Protein AF-A0A7X6SRR6-F1 (afdb_monomer_lite)

Sequence (224 aa):
YWTLTPFEFIDGEEFGLRRNNPDYSFIMLTETTFDKDKSGSVFNFINLVQGKNVKDIGKMPEICSVPLSPAGEGDLDYGYKMGAILLFMQEHAALIVAEPSKTGRRFLSFYNENIPRVIDKTILVRQEDLSPEIADPDKMRAIYPGKIEIVTEEEMVRTIEEKIPETVVLHKVGPSGDAGEGYCFKMLIGADDAVMYYYNSHRIDGQNPNGLLPADLKRLARFR

Structure (mmCIF, N/CA/C/O backbone):
data_AF-A0A7X6SRR6-F1
#
_entry.id   AF-A0A7X6SRR6-F1
#
loop_
_atom_site.group_PDB
_atom_site.id
_atom_site.type_symbol
_atom_site.label_atom_id
_atom_site.label_alt_id
_atom_site.label_comp_id
_atom_site.label_asym_id
_atom_site.label_entity_id
_atom_site.label_seq_id
_atom_site.pdbx_PDB_ins_code
_atom_site.Cartn_x
_atom_site.Cartn_y
_atom_site.Cartn_z
_atom_site.occupancy
_atom_site.B_iso_or_equiv
_atom_site.auth_seq_id
_atom_site.auth_comp_id
_atom_site.auth_asym_id
_atom_site.auth_atom_id
_atom_site.pdbx_PDB_model_num
ATOM 1 N N . TYR A 1 1 ? 15.836 -6.264 -0.021 1.00 82.06 1 TYR A N 1
ATOM 2 C CA . TYR A 1 1 ? 14.519 -6.932 0.015 1.00 82.06 1 TYR A CA 1
ATOM 3 C C . TYR A 1 1 ? 14.178 -7.654 -1.285 1.00 82.06 1 TYR A C 1
ATOM 5 O O . TYR A 1 1 ? 13.565 -8.710 -1.202 1.00 82.06 1 TYR A O 1
ATOM 13 N N . TRP A 1 2 ? 14.587 -7.152 -2.459 1.00 85.94 2 TRP A N 1
ATOM 14 C CA . TRP A 1 2 ? 14.378 -7.864 -3.725 1.00 85.94 2 TRP A CA 1
ATOM 15 C C . TRP A 1 2 ? 15.300 -9.087 -3.874 1.00 85.94 2 TRP A C 1
ATOM 17 O O . TRP A 1 2 ? 16.507 -8.983 -3.660 1.00 85.94 2 TRP A O 1
ATOM 27 N N . THR A 1 3 ? 14.722 -10.230 -4.223 1.00 88.31 3 THR A N 1
ATOM 28 C CA . THR A 1 3 ? 15.345 -11.547 -4.393 1.00 88.31 3 THR A CA 1
ATOM 29 C C . THR A 1 3 ? 14.781 -12.332 -5.586 1.00 88.31 3 THR A C 1
ATOM 31 O O . THR A 1 3 ? 15.366 -13.351 -5.942 1.00 88.31 3 THR A O 1
ATOM 34 N N . LEU A 1 4 ? 13.682 -11.886 -6.216 1.00 86.69 4 LEU A N 1
ATOM 35 C CA . LEU A 1 4 ? 13.043 -12.591 -7.340 1.00 86.69 4 LEU A CA 1
ATOM 36 C C . LEU A 1 4 ? 13.978 -12.726 -8.555 1.00 86.69 4 LEU A C 1
ATOM 38 O O . LEU A 1 4 ? 13.986 -13.752 -9.230 1.00 86.69 4 LEU A O 1
ATOM 42 N N . THR A 1 5 ? 14.781 -11.694 -8.817 1.00 91.00 5 THR A N 1
ATOM 43 C CA . THR A 1 5 ? 15.771 -11.635 -9.902 1.00 91.00 5 THR A CA 1
ATOM 44 C C . THR A 1 5 ? 17.015 -10.868 -9.445 1.00 91.00 5 THR A C 1
ATOM 46 O O . THR A 1 5 ? 16.927 -10.084 -8.493 1.00 91.00 5 THR A O 1
ATOM 49 N N . PRO A 1 6 ? 18.166 -11.014 -10.131 1.00 93.31 6 PRO A N 1
ATOM 50 C CA . PRO A 1 6 ? 19.257 -10.052 -10.007 1.00 93.31 6 PRO A CA 1
ATOM 51 C C . PRO A 1 6 ? 18.751 -8.629 -10.272 1.00 93.31 6 PRO A C 1
ATOM 53 O O . PRO A 1 6 ? 17.871 -8.430 -11.115 1.00 93.31 6 PRO A O 1
ATOM 56 N N . PHE A 1 7 ? 19.298 -7.654 -9.552 1.00 94.88 7 PHE A N 1
ATOM 57 C CA . PHE A 1 7 ? 18.957 -6.246 -9.718 1.00 94.88 7 PHE A CA 1
ATOM 58 C C . PHE A 1 7 ? 20.209 -5.376 -9.647 1.00 94.88 7 PHE A C 1
ATOM 60 O O . PHE A 1 7 ? 21.222 -5.754 -9.058 1.00 94.88 7 PHE A O 1
ATOM 67 N N . GLU A 1 8 ? 20.106 -4.191 -10.229 1.00 95.06 8 GLU A N 1
ATOM 68 C CA . GLU A 1 8 ? 21.088 -3.120 -10.142 1.00 95.06 8 GLU A CA 1
ATOM 69 C C . GLU A 1 8 ? 20.345 -1.780 -10.106 1.00 95.06 8 GLU A C 1
ATOM 71 O O . GLU A 1 8 ? 19.181 -1.695 -10.507 1.00 95.06 8 GLU A O 1
ATOM 76 N N . PHE A 1 9 ? 21.007 -0.737 -9.611 1.00 95.38 9 PHE A N 1
ATOM 77 C CA . PHE A 1 9 ? 20.490 0.624 -9.699 1.00 95.38 9 PHE A CA 1
ATOM 78 C C . PHE A 1 9 ? 20.988 1.249 -10.995 1.00 95.38 9 PHE A C 1
ATOM 80 O O . PHE A 1 9 ? 22.188 1.242 -11.261 1.00 95.38 9 PHE A O 1
ATOM 87 N N . ILE A 1 10 ? 20.060 1.786 -11.780 1.00 95.19 10 ILE A N 1
ATOM 88 C CA . ILE A 1 10 ? 20.343 2.418 -13.066 1.00 95.19 10 ILE A CA 1
ATOM 89 C C . ILE A 1 10 ? 19.899 3.877 -13.044 1.00 95.19 10 ILE A C 1
ATOM 91 O O . ILE A 1 10 ? 18.989 4.243 -12.298 1.00 95.19 10 ILE A O 1
ATOM 95 N N . ASP A 1 11 ? 20.528 4.702 -13.873 1.00 95.31 11 ASP A N 1
ATOM 96 C CA . ASP A 1 11 ? 20.102 6.079 -14.097 1.00 95.31 11 ASP A CA 1
ATOM 97 C C . ASP A 1 11 ? 19.077 6.184 -15.245 1.00 95.31 11 ASP A C 1
ATOM 99 O O . ASP A 1 11 ? 18.618 5.190 -15.820 1.00 95.31 11 ASP A O 1
ATOM 103 N N . GLY A 1 12 ? 18.682 7.418 -15.567 1.00 92.25 12 GLY A N 1
ATOM 104 C CA . GLY A 1 12 ? 17.712 7.689 -16.626 1.00 92.25 12 GLY A CA 1
ATOM 105 C C . GLY A 1 12 ? 18.213 7.369 -18.040 1.00 92.25 12 GLY A C 1
ATOM 106 O O . GLY A 1 12 ? 17.394 7.043 -18.903 1.00 92.25 12 GLY A O 1
ATOM 107 N N . GLU A 1 13 ? 19.524 7.439 -18.289 1.00 94.88 13 GLU A N 1
ATOM 108 C CA . GLU A 1 13 ? 20.107 7.110 -19.594 1.00 94.88 13 GLU A CA 1
ATOM 109 C C . GLU A 1 13 ? 20.007 5.604 -19.835 1.00 94.88 13 GLU A C 1
ATOM 111 O O . GLU A 1 13 ? 19.432 5.161 -20.835 1.00 94.88 13 GLU A O 1
ATOM 116 N N . GLU A 1 14 ? 20.453 4.819 -18.858 1.00 96.31 14 GLU A N 1
ATOM 117 C CA . GLU A 1 14 ? 20.414 3.366 -18.929 1.00 96.31 14 GLU A CA 1
ATOM 118 C C . GLU A 1 14 ? 18.971 2.840 -18.959 1.00 96.31 14 GLU A C 1
ATOM 120 O O . GLU A 1 14 ? 18.645 1.922 -19.720 1.00 96.31 14 GLU A O 1
ATOM 125 N N . PHE A 1 15 ? 18.057 3.475 -18.215 1.00 95.31 15 PHE A N 1
ATOM 126 C CA . PHE A 1 15 ? 16.625 3.204 -18.340 1.00 95.31 15 PHE A CA 1
ATOM 127 C C . PHE A 1 15 ? 16.129 3.445 -19.773 1.00 95.31 15 PHE A C 1
ATOM 129 O O . PHE A 1 15 ? 15.432 2.599 -20.338 1.00 95.31 15 PHE A O 1
ATOM 136 N N . GLY A 1 16 ? 16.503 4.568 -20.394 1.00 93.19 16 GLY A N 1
ATOM 137 C CA . GLY A 1 16 ? 16.120 4.908 -21.766 1.00 93.19 16 GLY A CA 1
ATOM 138 C C . GLY A 1 16 ? 16.555 3.862 -22.797 1.00 93.19 16 GLY A C 1
ATOM 139 O O . GLY A 1 16 ? 15.796 3.565 -23.728 1.00 93.19 16 GLY A O 1
ATOM 140 N N . LEU A 1 17 ? 17.734 3.266 -22.600 1.00 94.19 17 LEU A N 1
ATOM 141 C CA . LEU A 1 17 ? 18.269 2.190 -23.436 1.00 94.19 17 LEU A CA 1
ATOM 142 C C . LEU A 1 17 ? 17.531 0.865 -23.202 1.00 94.19 17 LEU A C 1
ATOM 144 O O . LEU A 1 17 ? 17.106 0.209 -24.159 1.00 94.19 17 LEU A O 1
ATOM 148 N N . ARG A 1 18 ? 17.332 0.478 -21.936 1.00 96.19 18 ARG A N 1
ATOM 149 C CA . ARG A 1 18 ? 16.805 -0.846 -21.568 1.00 96.19 18 ARG A CA 1
ATOM 150 C C . ARG A 1 18 ? 15.288 -0.961 -21.630 1.00 96.19 18 ARG A C 1
ATOM 152 O O . ARG A 1 18 ? 14.790 -2.051 -21.904 1.00 96.19 18 ARG A O 1
ATOM 159 N N . ARG A 1 19 ? 14.532 0.126 -21.430 1.00 95.25 19 ARG A N 1
ATOM 160 C CA . ARG A 1 19 ? 13.057 0.093 -21.308 1.00 95.25 19 ARG A CA 1
ATOM 161 C C . ARG A 1 19 ? 12.327 -0.506 -22.509 1.00 95.25 19 ARG A C 1
ATOM 163 O O . ARG A 1 19 ? 11.170 -0.894 -22.388 1.00 95.25 19 ARG A O 1
ATOM 170 N N . ASN A 1 20 ? 12.975 -0.564 -23.672 1.00 95.44 20 ASN A N 1
ATOM 171 C CA . ASN A 1 20 ? 12.397 -1.127 -24.891 1.00 95.44 20 ASN A CA 1
ATOM 172 C C . ASN A 1 20 ? 12.521 -2.657 -24.971 1.00 95.44 20 ASN A C 1
ATOM 174 O O . ASN A 1 20 ? 11.855 -3.264 -25.812 1.00 95.44 20 ASN A O 1
ATOM 178 N N . ASN A 1 21 ? 13.349 -3.273 -24.122 1.00 95.81 21 ASN A N 1
ATOM 179 C CA . ASN A 1 21 ? 13.577 -4.712 -24.101 1.00 95.81 21 ASN A CA 1
ATOM 180 C C . ASN A 1 21 ? 12.664 -5.389 -23.052 1.00 95.81 21 ASN A C 1
ATOM 182 O O . ASN A 1 21 ? 12.794 -5.091 -21.863 1.00 95.81 21 ASN A O 1
ATOM 186 N N . PRO A 1 22 ? 11.759 -6.301 -23.464 1.00 94.62 22 PRO A N 1
ATOM 187 C CA . PRO A 1 22 ? 10.862 -7.013 -22.558 1.00 94.62 22 PRO A CA 1
ATOM 188 C C . PRO A 1 22 ? 11.550 -8.017 -21.630 1.00 94.62 22 PRO A C 1
ATOM 190 O O . PRO A 1 22 ? 10.866 -8.551 -20.769 1.00 94.62 22 PRO A O 1
ATOM 193 N N . ASP A 1 23 ? 12.857 -8.251 -21.742 1.00 94.25 23 ASP A N 1
ATOM 194 C CA . ASP A 1 23 ? 13.608 -9.086 -20.795 1.00 94.25 23 ASP A CA 1
ATOM 195 C C . ASP A 1 23 ? 13.925 -8.356 -19.477 1.00 94.25 23 ASP A C 1
ATOM 197 O O . ASP A 1 23 ? 14.281 -8.992 -18.486 1.00 94.25 23 ASP A O 1
ATOM 201 N N . TYR A 1 24 ? 13.779 -7.025 -19.437 1.00 95.56 24 TYR A N 1
ATOM 202 C CA . TYR A 1 24 ? 13.983 -6.223 -18.228 1.00 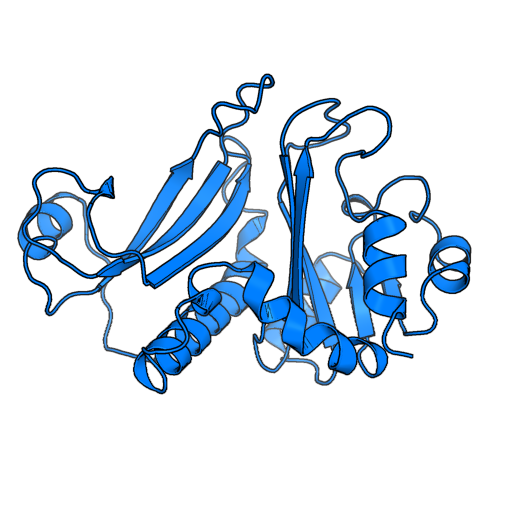95.56 24 TYR A CA 1
ATOM 203 C C . TYR A 1 24 ? 12.661 -5.784 -17.605 1.00 95.56 24 TYR A C 1
ATOM 205 O O . TYR A 1 24 ? 11.737 -5.371 -18.305 1.00 95.56 24 TYR A O 1
ATOM 213 N N . SER A 1 25 ? 12.611 -5.785 -16.276 1.00 95.12 25 SER A N 1
ATOM 214 C CA . SER A 1 25 ? 11.581 -5.118 -15.478 1.00 95.12 25 SER A CA 1
ATOM 215 C C . SER A 1 25 ? 12.199 -3.987 -14.665 1.00 95.12 25 SER A C 1
ATOM 217 O O . SER A 1 25 ? 13.366 -4.061 -14.283 1.00 95.12 25 SER A O 1
ATOM 219 N N . PHE A 1 26 ? 11.408 -2.965 -14.358 1.00 95.62 26 PHE A N 1
ATOM 220 C CA . PHE A 1 26 ? 11.868 -1.766 -13.669 1.00 95.62 26 PHE A CA 1
ATOM 221 C C . PHE A 1 26 ? 11.005 -1.512 -12.444 1.00 95.62 26 PHE A C 1
ATOM 223 O O . PHE A 1 26 ? 9.778 -1.558 -12.536 1.00 95.62 26 PHE A O 1
ATOM 230 N N . ILE A 1 27 ? 11.658 -1.230 -11.319 1.00 94.31 27 ILE A N 1
ATOM 231 C CA . ILE A 1 27 ? 11.016 -0.662 -10.137 1.00 94.31 27 ILE A CA 1
ATOM 232 C C . ILE A 1 27 ? 11.304 0.831 -10.159 1.00 94.31 27 ILE A C 1
ATOM 234 O O . ILE A 1 27 ? 12.468 1.227 -10.146 1.00 94.31 27 ILE A O 1
ATOM 238 N N . MET A 1 28 ? 10.262 1.651 -10.227 1.00 91.94 28 MET A N 1
ATOM 239 C CA . MET A 1 28 ? 10.416 3.097 -10.348 1.00 91.94 28 MET A CA 1
ATOM 240 C C . MET A 1 28 ? 9.358 3.863 -9.567 1.00 91.94 28 MET A C 1
ATOM 242 O O . MET A 1 28 ? 8.209 3.429 -9.450 1.00 91.94 28 MET A O 1
ATOM 246 N N . LEU A 1 29 ? 9.766 5.025 -9.064 1.00 89.75 29 LEU A N 1
ATOM 247 C CA . LEU A 1 29 ? 8.870 5.992 -8.455 1.00 89.75 29 LEU A CA 1
ATOM 248 C C . LEU A 1 29 ? 8.235 6.859 -9.539 1.00 89.75 29 LEU A C 1
ATOM 250 O O . LEU A 1 29 ? 8.924 7.337 -10.440 1.00 89.75 29 LEU A O 1
ATOM 254 N N . THR A 1 30 ? 6.926 7.059 -9.450 1.00 89.00 30 THR A N 1
ATOM 255 C CA . THR A 1 30 ? 6.200 7.996 -10.309 1.00 89.00 30 THR A CA 1
ATOM 256 C C . THR A 1 30 ? 5.271 8.855 -9.479 1.00 89.00 30 THR A C 1
ATOM 258 O O . THR A 1 30 ? 4.616 8.361 -8.563 1.00 89.00 30 THR A O 1
ATOM 261 N N . GLU A 1 31 ? 5.130 10.110 -9.871 1.00 90.25 31 GLU A N 1
ATOM 262 C CA . GLU A 1 31 ? 4.095 10.986 -9.345 1.00 90.25 31 GLU A CA 1
ATOM 263 C C . GLU A 1 31 ? 2.785 10.776 -10.111 1.00 90.25 31 GLU A C 1
ATOM 265 O O . GLU A 1 31 ? 2.763 10.741 -11.341 1.00 90.25 31 GLU A O 1
ATOM 270 N N . THR A 1 32 ? 1.687 10.615 -9.378 1.00 87.81 32 THR A N 1
ATOM 271 C CA . THR A 1 32 ? 0.340 10.424 -9.921 1.00 87.81 32 THR A CA 1
ATOM 272 C C . THR A 1 32 ? -0.595 11.485 -9.368 1.00 87.81 32 THR A C 1
ATOM 274 O O . THR A 1 32 ? -0.676 11.688 -8.156 1.00 87.81 32 THR A O 1
ATOM 277 N N . THR A 1 33 ? -1.343 12.123 -10.262 1.00 85.56 33 THR A N 1
ATOM 278 C CA . THR A 1 33 ? -2.505 12.951 -9.936 1.00 85.56 33 THR A CA 1
ATOM 279 C C . THR A 1 33 ? -3.772 12.232 -10.376 1.00 85.56 33 THR A C 1
ATOM 281 O O . THR A 1 33 ? -3.769 11.443 -11.322 1.00 85.56 33 THR A O 1
ATOM 284 N N . PHE A 1 34 ? -4.879 12.494 -9.690 1.00 83.00 34 PHE A N 1
ATOM 285 C CA . PHE A 1 34 ? -6.173 11.931 -10.056 1.00 83.00 34 PHE A CA 1
ATOM 286 C C . PHE A 1 34 ? -7.063 13.044 -10.600 1.00 83.00 34 PHE A C 1
ATOM 288 O O . PHE A 1 34 ? -7.361 13.984 -9.879 1.00 83.00 34 PHE A O 1
ATOM 295 N N . ASP A 1 35 ? -7.571 12.917 -11.830 1.00 77.75 35 ASP A N 1
ATOM 296 C CA . ASP A 1 35 ? -8.416 13.952 -12.468 1.00 77.75 35 ASP A CA 1
ATOM 297 C C . ASP A 1 35 ? -9.656 14.340 -11.643 1.00 77.75 35 ASP A C 1
ATOM 299 O O . ASP A 1 35 ? -10.199 15.439 -11.756 1.00 77.75 35 ASP A O 1
ATOM 303 N N . LYS A 1 36 ? -10.155 13.404 -10.826 1.00 76.31 36 LYS A N 1
ATOM 304 C CA . LYS A 1 36 ? -11.308 13.614 -9.936 1.00 76.31 36 LYS A CA 1
ATOM 305 C C . LYS A 1 36 ? -10.926 14.221 -8.587 1.00 76.31 36 LYS A C 1
ATOM 307 O O . LYS A 1 36 ? -11.824 14.492 -7.785 1.00 76.31 36 LYS A O 1
ATOM 312 N N . ASP A 1 37 ? -9.635 14.376 -8.332 1.00 77.56 37 ASP A N 1
ATOM 313 C CA . ASP A 1 37 ? -9.107 15.047 -7.163 1.00 77.56 37 ASP A CA 1
ATOM 314 C C . ASP A 1 37 ? -8.997 16.546 -7.426 1.00 77.56 37 ASP A C 1
ATOM 316 O O . ASP A 1 37 ? -8.291 16.991 -8.329 1.00 77.56 37 ASP A O 1
ATOM 320 N N . LYS A 1 38 ? -9.738 17.334 -6.651 1.00 73.38 38 LYS A N 1
ATOM 321 C CA . LYS A 1 38 ? -9.762 18.792 -6.803 1.00 73.38 38 LYS A CA 1
ATOM 322 C C . LYS A 1 38 ? -8.721 19.493 -5.941 1.00 73.38 38 LYS A C 1
ATOM 324 O O . LYS A 1 38 ? -8.471 20.668 -6.190 1.00 73.38 38 LYS A O 1
ATOM 329 N N . SER A 1 39 ? -8.098 18.775 -5.005 1.00 78.31 39 SER A N 1
ATOM 330 C CA . SER A 1 39 ? -7.043 19.323 -4.153 1.00 78.31 39 SER A CA 1
ATOM 331 C C . SER A 1 39 ? -5.749 19.598 -4.914 1.00 78.31 39 SER A C 1
ATOM 333 O O . SER A 1 39 ? -4.886 20.328 -4.433 1.00 78.31 39 SER A O 1
ATOM 335 N N . GLY A 1 40 ? -5.582 18.979 -6.090 1.00 78.19 40 GLY A N 1
ATOM 336 C CA . GLY A 1 40 ? -4.304 18.952 -6.791 1.00 78.19 40 GLY A CA 1
ATOM 337 C C . GLY A 1 40 ? -3.249 18.107 -6.073 1.00 78.19 40 GLY A C 1
ATOM 338 O O . GLY A 1 40 ? -2.064 18.275 -6.351 1.00 78.19 40 GLY A O 1
ATOM 339 N N . SER A 1 41 ? -3.655 17.218 -5.157 1.00 83.50 41 SER A N 1
ATOM 340 C CA . SER A 1 41 ? -2.735 16.312 -4.476 1.00 83.50 41 SER A CA 1
ATOM 341 C C . SER A 1 41 ? -2.008 15.435 -5.491 1.00 83.50 41 SER A C 1
ATOM 343 O O . SER A 1 41 ? -2.604 14.812 -6.374 1.00 83.50 41 SER A O 1
ATOM 345 N N . VAL A 1 42 ? -0.693 15.397 -5.333 1.00 87.75 42 VAL A N 1
ATOM 346 C CA . VAL A 1 42 ? 0.211 14.546 -6.093 1.00 87.75 42 VAL A CA 1
ATOM 347 C C . VAL A 1 42 ? 0.650 13.425 -5.161 1.00 87.75 42 VAL A C 1
ATOM 349 O O . VAL A 1 42 ? 0.906 13.666 -3.983 1.00 87.75 42 VAL A O 1
ATOM 352 N N . PHE A 1 43 ? 0.713 12.198 -5.665 1.00 89.19 43 PHE A N 1
ATOM 353 C CA . PHE A 1 43 ? 1.068 11.018 -4.883 1.00 89.19 43 PHE A CA 1
ATOM 354 C C . PHE A 1 43 ? 2.250 10.293 -5.512 1.00 89.19 43 PHE A C 1
ATOM 356 O O . PHE A 1 43 ? 2.248 10.036 -6.714 1.00 89.19 43 PHE A O 1
ATOM 363 N N . ASN A 1 44 ? 3.216 9.896 -4.693 1.00 90.44 44 ASN A N 1
ATOM 364 C CA . ASN A 1 44 ? 4.271 8.980 -5.090 1.00 90.44 44 ASN A CA 1
ATOM 365 C C . ASN A 1 44 ? 3.728 7.553 -5.122 1.00 90.44 44 ASN A C 1
ATOM 367 O O . ASN A 1 44 ? 3.169 7.057 -4.141 1.00 90.44 44 ASN A O 1
ATOM 371 N N . PHE A 1 45 ? 3.937 6.879 -6.244 1.00 92.00 45 PHE A N 1
ATOM 372 C CA . PHE A 1 45 ? 3.681 5.458 -6.427 1.00 92.00 45 PHE A CA 1
ATOM 373 C C . PHE A 1 45 ? 4.993 4.739 -6.700 1.00 92.00 45 PHE A C 1
ATOM 375 O O . PHE A 1 45 ? 5.832 5.247 -7.444 1.00 92.00 45 PHE A O 1
ATOM 382 N N . ILE A 1 46 ? 5.151 3.544 -6.134 1.00 92.69 46 ILE A N 1
ATOM 383 C CA . ILE A 1 46 ? 6.175 2.596 -6.571 1.00 92.69 46 ILE A CA 1
ATOM 384 C C . ILE A 1 46 ? 5.554 1.627 -7.561 1.00 92.69 46 ILE A C 1
ATOM 386 O O . ILE A 1 46 ? 4.527 1.004 -7.291 1.00 92.69 46 ILE A O 1
ATOM 390 N N . ASN A 1 47 ? 6.185 1.515 -8.721 1.00 92.56 47 ASN A N 1
ATOM 391 C CA . ASN A 1 47 ? 5.665 0.742 -9.833 1.00 92.56 47 ASN A CA 1
ATOM 392 C C . ASN A 1 47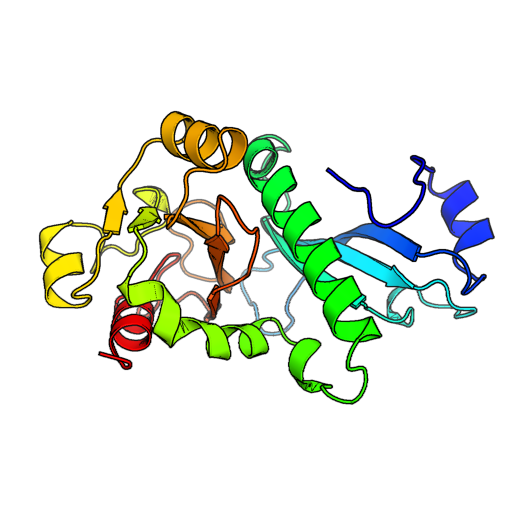 ? 6.678 -0.314 -10.226 1.00 92.56 47 ASN A C 1
ATOM 394 O O . ASN A 1 47 ? 7.853 -0.003 -10.401 1.00 92.56 47 ASN A O 1
ATOM 398 N N . LEU A 1 48 ? 6.202 -1.539 -10.410 1.00 94.06 48 LEU A N 1
ATOM 399 C CA . LEU A 1 48 ? 6.906 -2.592 -11.120 1.00 94.06 48 LEU A CA 1
ATOM 400 C C . LEU A 1 48 ? 6.326 -2.669 -12.528 1.00 94.06 48 LEU A C 1
ATOM 402 O O . LEU A 1 48 ? 5.157 -3.018 -12.702 1.00 94.06 48 LEU A O 1
ATOM 406 N N . VAL A 1 49 ? 7.141 -2.355 -13.527 1.00 93.88 49 VAL A N 1
ATOM 407 C CA . VAL A 1 49 ? 6.738 -2.340 -14.937 1.00 93.88 49 VAL A CA 1
ATOM 408 C C . VAL A 1 49 ? 7.645 -3.233 -15.773 1.00 93.88 49 VAL A C 1
ATOM 410 O O . VAL A 1 49 ? 8.848 -3.322 -15.529 1.00 93.88 49 VAL A O 1
ATOM 413 N N . GLN A 1 50 ? 7.080 -3.884 -16.786 1.00 94.56 50 GLN A N 1
ATOM 414 C CA . GLN A 1 50 ? 7.850 -4.643 -17.768 1.00 94.56 50 GLN A CA 1
ATOM 415 C C . GLN A 1 50 ? 8.359 -3.719 -18.878 1.00 94.56 50 GLN A C 1
ATOM 417 O O . GLN A 1 50 ? 7.636 -2.844 -19.361 1.00 94.56 50 GLN A O 1
ATOM 422 N N . GLY A 1 51 ? 9.577 -3.966 -19.350 1.00 95.19 51 GLY A N 1
ATOM 423 C CA . GLY A 1 51 ? 10.093 -3.402 -20.587 1.00 95.19 51 GLY A CA 1
ATOM 424 C C . GLY A 1 51 ? 9.157 -3.649 -21.771 1.00 95.19 51 GLY A C 1
ATOM 425 O O . GLY A 1 51 ? 8.577 -4.725 -21.934 1.00 95.19 51 GLY A O 1
ATOM 426 N N . LYS A 1 52 ? 8.984 -2.637 -22.619 1.00 95.56 52 LYS A N 1
ATOM 427 C CA . LYS A 1 52 ? 8.230 -2.747 -23.866 1.00 95.56 52 LYS A CA 1
ATOM 428 C C . LYS A 1 52 ? 8.658 -1.659 -24.834 1.00 95.56 52 LYS A C 1
ATOM 430 O O . LYS A 1 52 ? 8.786 -0.496 -24.462 1.00 95.56 52 LYS A O 1
ATOM 435 N N . ASN A 1 53 ? 8.792 -2.024 -26.105 1.00 95.12 53 ASN A N 1
ATOM 436 C CA . ASN A 1 53 ? 9.058 -1.077 -27.181 1.00 95.12 53 ASN A CA 1
ATOM 437 C C . ASN A 1 53 ? 7.820 -0.205 -27.471 1.00 95.12 53 ASN A C 1
ATOM 439 O O . ASN A 1 53 ? 7.026 -0.474 -28.375 1.00 95.12 53 ASN A O 1
ATOM 443 N N . VAL A 1 54 ? 7.624 0.820 -26.646 1.00 93.06 54 VAL A N 1
ATOM 444 C CA . VAL A 1 54 ? 6.571 1.832 -26.762 1.00 93.06 54 VAL A CA 1
ATOM 445 C C . VAL A 1 54 ? 7.176 3.224 -26.622 1.00 93.06 54 VAL A C 1
ATOM 447 O O . VAL A 1 54 ? 8.159 3.432 -25.916 1.00 93.06 54 VAL A O 1
ATOM 450 N N . LYS A 1 55 ? 6.577 4.210 -27.295 1.00 88.88 55 LYS A N 1
ATOM 451 C CA . LYS A 1 55 ? 7.038 5.607 -27.212 1.00 88.88 55 LYS A CA 1
ATOM 452 C C . LYS A 1 55 ? 6.811 6.227 -25.834 1.00 88.88 55 LYS A C 1
ATOM 454 O O . LYS A 1 55 ? 7.605 7.051 -25.408 1.00 88.88 55 LYS A O 1
ATOM 459 N N . ASP A 1 56 ? 5.728 5.827 -25.185 1.00 88.31 56 ASP A N 1
ATOM 460 C CA . ASP A 1 56 ? 5.227 6.397 -23.942 1.00 88.31 56 ASP A CA 1
ATOM 461 C C . ASP A 1 56 ? 5.433 5.395 -22.801 1.00 88.31 56 ASP A C 1
ATOM 463 O O . ASP A 1 56 ? 5.029 4.235 -22.929 1.00 88.31 56 ASP A O 1
ATOM 467 N N . ILE A 1 57 ? 6.063 5.842 -21.711 1.00 86.12 57 ILE A N 1
ATOM 468 C CA . ILE A 1 57 ? 6.329 5.029 -20.515 1.00 86.12 57 ILE A CA 1
ATOM 469 C C . ILE A 1 57 ? 5.011 4.552 -19.900 1.00 86.12 57 ILE A C 1
ATOM 471 O O . ILE A 1 57 ? 4.918 3.395 -19.501 1.00 86.12 57 ILE A O 1
ATOM 475 N N . GLY A 1 58 ? 3.949 5.366 -19.951 1.00 85.94 58 GLY A N 1
ATOM 476 C CA . GLY A 1 58 ? 2.618 4.983 -19.468 1.00 85.94 58 GLY A CA 1
ATOM 477 C C . GLY A 1 58 ? 1.968 3.834 -20.254 1.00 85.94 58 GLY A C 1
ATOM 478 O O . GLY A 1 58 ? 0.913 3.336 -19.875 1.00 85.94 58 GLY A O 1
ATOM 479 N N . LYS A 1 59 ? 2.580 3.389 -21.362 1.00 89.25 59 LYS A N 1
ATOM 480 C CA . LYS A 1 59 ? 2.142 2.220 -22.148 1.00 89.25 59 LYS A CA 1
ATOM 481 C C . LYS A 1 59 ? 2.969 0.962 -21.881 1.00 89.25 59 LYS A C 1
ATOM 483 O O . LYS A 1 59 ? 2.731 -0.065 -22.536 1.00 89.25 59 LYS A O 1
ATOM 488 N N . MET A 1 60 ? 3.952 1.035 -20.985 1.00 92.81 60 MET A N 1
ATOM 489 C CA . MET A 1 60 ? 4.664 -0.140 -20.493 1.00 92.81 60 MET A CA 1
ATOM 490 C C . MET A 1 60 ? 3.693 -1.016 -19.684 1.00 92.81 60 MET A C 1
ATOM 492 O O . MET A 1 60 ? 2.824 -0.480 -18.999 1.00 92.81 60 MET A O 1
ATOM 496 N N . PRO A 1 61 ? 3.756 -2.356 -19.794 1.00 91.06 61 PRO A N 1
ATOM 497 C CA . PRO A 1 61 ? 2.897 -3.229 -19.009 1.00 91.06 61 PRO A CA 1
ATOM 498 C C . PRO A 1 61 ? 3.180 -3.054 -17.517 1.00 91.06 61 PRO A C 1
ATOM 500 O O . PRO A 1 61 ? 4.274 -3.364 -17.051 1.00 91.06 61 PRO A O 1
ATOM 503 N N . GLU A 1 62 ? 2.186 -2.572 -16.781 1.00 89.88 62 GLU A N 1
ATOM 504 C CA . GLU A 1 62 ? 2.231 -2.521 -15.326 1.00 89.88 62 GLU A CA 1
ATOM 505 C C . GLU A 1 62 ? 2.033 -3.926 -14.755 1.00 89.88 62 GLU A C 1
ATOM 507 O O . GLU A 1 62 ? 1.080 -4.629 -15.108 1.00 89.88 62 GLU A O 1
ATOM 512 N N . ILE A 1 63 ? 2.967 -4.336 -13.899 1.00 90.44 63 ILE A N 1
ATOM 513 C CA . ILE A 1 63 ? 2.884 -5.573 -13.126 1.00 90.44 63 ILE A CA 1
ATOM 514 C C . ILE A 1 63 ? 2.269 -5.257 -11.770 1.00 90.44 63 ILE A C 1
ATOM 516 O O . ILE A 1 63 ? 1.352 -5.954 -11.371 1.00 90.44 63 ILE A O 1
ATOM 520 N N . CYS A 1 64 ? 2.747 -4.218 -11.080 1.00 91.75 64 CYS A N 1
ATOM 521 C CA . CYS A 1 64 ? 2.236 -3.800 -9.777 1.00 91.75 64 CYS A CA 1
ATOM 522 C C . CYS A 1 64 ? 2.405 -2.288 -9.604 1.00 91.75 64 CYS A C 1
ATOM 524 O O . CYS A 1 64 ? 3.439 -1.752 -9.997 1.00 91.75 64 CYS A O 1
ATOM 526 N N . SER A 1 65 ? 1.441 -1.623 -8.972 1.00 92.31 65 SER A N 1
ATOM 527 C CA . SER A 1 65 ? 1.534 -0.212 -8.593 1.00 92.31 65 SER A CA 1
ATOM 528 C C . SER A 1 65 ? 0.969 -0.020 -7.189 1.00 92.31 65 SER A C 1
ATOM 530 O O . SER A 1 65 ? -0.153 -0.448 -6.901 1.00 92.31 65 SER A O 1
ATOM 532 N N . VAL A 1 66 ? 1.765 0.567 -6.292 1.00 93.25 66 VAL A N 1
ATOM 533 C CA . VAL A 1 66 ? 1.420 0.733 -4.872 1.00 93.25 66 VAL A CA 1
ATOM 534 C C . VAL A 1 66 ? 1.596 2.199 -4.460 1.00 93.25 66 VAL A C 1
ATOM 536 O O . VAL A 1 66 ? 2.686 2.744 -4.654 1.00 93.25 66 VAL A O 1
ATOM 539 N N . PRO A 1 67 ? 0.569 2.845 -3.868 1.00 92.38 67 PRO A N 1
ATOM 540 C CA . PRO A 1 67 ? 0.717 4.179 -3.293 1.00 92.38 67 PRO A CA 1
ATOM 541 C C . PRO A 1 67 ? 1.751 4.162 -2.161 1.00 92.38 67 PRO A C 1
ATOM 543 O O . PRO A 1 67 ? 1.674 3.321 -1.262 1.00 92.38 67 PRO A O 1
ATOM 546 N N . LEU A 1 68 ? 2.690 5.105 -2.172 1.00 89.62 68 LEU A N 1
ATOM 547 C CA . LEU A 1 68 ? 3.726 5.228 -1.145 1.00 89.62 68 LEU A CA 1
ATOM 548 C C . LEU A 1 68 ? 3.497 6.401 -0.204 1.00 89.62 68 LEU A C 1
ATOM 550 O O . LEU A 1 68 ? 3.514 6.213 1.008 1.00 89.62 68 LEU A O 1
ATOM 554 N N . SER A 1 69 ? 3.312 7.596 -0.759 1.00 87.31 69 SER A N 1
ATOM 555 C CA . SER A 1 69 ? 3.253 8.837 0.012 1.00 87.31 69 SER A CA 1
ATOM 556 C C . SER A 1 69 ? 2.587 9.960 -0.787 1.00 87.31 69 SER A C 1
ATOM 558 O O . SER A 1 69 ? 2.506 9.877 -2.015 1.00 87.31 69 SER A O 1
ATOM 560 N N . PRO A 1 70 ? 2.087 11.017 -0.132 1.00 84.94 70 PRO A N 1
ATOM 561 C CA . PRO A 1 70 ? 1.882 12.301 -0.798 1.00 84.94 70 PRO A CA 1
ATOM 562 C C . PRO A 1 70 ? 3.226 12.859 -1.304 1.00 84.94 70 PRO A C 1
ATOM 564 O O . PRO A 1 70 ? 4.264 12.705 -0.659 1.00 84.94 70 PRO A O 1
ATOM 567 N N . ALA A 1 71 ? 3.227 13.495 -2.473 1.00 78.38 71 ALA A N 1
ATOM 568 C CA . ALA A 1 71 ? 4.421 14.129 -3.017 1.00 78.38 71 ALA A CA 1
ATOM 569 C C . ALA A 1 71 ? 4.708 15.460 -2.306 1.00 78.38 71 ALA A C 1
ATOM 571 O O . ALA A 1 71 ? 3.793 16.175 -1.898 1.00 78.38 71 ALA A O 1
ATOM 572 N N . GLY A 1 72 ? 5.992 15.798 -2.171 1.00 69.31 72 GLY A N 1
ATOM 573 C CA . GLY A 1 72 ? 6.451 17.000 -1.467 1.00 69.31 72 GLY A CA 1
ATOM 574 C C . GLY A 1 72 ? 6.639 16.832 0.045 1.00 69.31 72 GLY A C 1
ATOM 575 O O . GLY A 1 72 ? 7.223 17.711 0.676 1.00 69.31 72 GLY A O 1
ATOM 576 N N . GLU A 1 73 ? 6.219 15.705 0.624 1.00 64.12 73 GLU A N 1
ATOM 577 C CA . GLU A 1 73 ? 6.590 15.310 1.985 1.00 64.12 73 GLU A CA 1
ATOM 578 C C . GLU A 1 73 ? 7.912 14.528 1.942 1.00 64.12 73 GLU A C 1
ATOM 580 O O . GLU A 1 73 ? 8.108 13.655 1.092 1.00 64.12 73 GLU A O 1
ATOM 585 N N . GLY A 1 74 ? 8.859 14.916 2.804 1.00 54.84 74 GLY A N 1
ATOM 586 C CA . GLY A 1 74 ? 10.254 14.474 2.737 1.00 54.84 74 GLY A CA 1
ATOM 587 C C . GLY A 1 74 ? 10.426 12.951 2.764 1.00 54.84 74 GLY A C 1
ATOM 588 O O . GLY A 1 74 ? 9.652 12.245 3.404 1.00 54.84 74 GLY A O 1
ATOM 589 N N . ASP A 1 75 ? 11.491 12.474 2.109 1.00 51.28 75 ASP A N 1
ATOM 590 C CA . ASP A 1 75 ? 11.856 11.065 1.835 1.00 51.28 75 ASP A CA 1
ATOM 591 C C . ASP A 1 75 ? 11.843 10.077 3.024 1.00 51.28 75 ASP A C 1
ATOM 593 O O . ASP A 1 75 ? 12.030 8.874 2.839 1.00 51.28 75 ASP A O 1
ATOM 597 N N . LEU A 1 76 ? 11.650 10.553 4.255 1.00 49.50 76 LEU A N 1
ATOM 598 C CA . LEU A 1 76 ? 11.894 9.792 5.478 1.00 49.50 76 LEU A CA 1
ATOM 599 C C . LEU A 1 76 ? 10.675 9.016 6.005 1.00 49.50 76 LEU A C 1
ATOM 601 O O . LEU A 1 76 ? 10.876 7.992 6.652 1.00 49.50 76 LEU A O 1
ATOM 605 N N . ASP A 1 77 ? 9.436 9.416 5.700 1.00 57.41 77 ASP A N 1
ATOM 606 C CA . ASP A 1 77 ? 8.246 8.853 6.380 1.00 57.41 77 ASP A CA 1
ATOM 607 C C . ASP A 1 77 ? 7.808 7.460 5.858 1.00 57.41 77 ASP A C 1
ATOM 609 O O . ASP A 1 77 ? 6.979 6.764 6.441 1.00 57.41 77 ASP A O 1
ATOM 613 N N . TYR A 1 78 ? 8.400 6.992 4.753 1.00 61.47 78 TYR A N 1
ATOM 614 C CA . TYR A 1 78 ? 8.067 5.711 4.102 1.00 61.47 78 TYR A CA 1
ATOM 615 C C . TYR A 1 78 ? 9.183 4.663 4.172 1.00 61.47 78 TYR A C 1
ATOM 617 O O . TYR A 1 78 ? 8.962 3.502 3.807 1.00 61.47 78 TYR A O 1
ATOM 625 N N . GLY A 1 79 ? 10.375 5.036 4.651 1.00 68.62 79 GLY A N 1
ATOM 626 C CA . GLY A 1 79 ? 11.564 4.180 4.603 1.00 68.62 79 GLY A CA 1
ATOM 627 C C . GLY A 1 79 ? 11.362 2.818 5.273 1.00 68.62 79 GLY A C 1
ATOM 628 O O . GLY A 1 79 ? 11.731 1.788 4.706 1.00 68.62 79 GLY A O 1
ATOM 629 N N . TYR A 1 80 ? 10.700 2.789 6.432 1.00 74.69 80 TYR A N 1
ATOM 630 C CA . TYR A 1 80 ? 1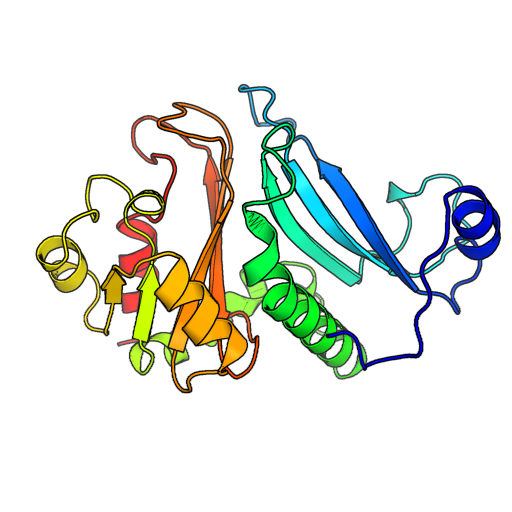0.525 1.560 7.211 1.00 74.69 80 TYR A CA 1
ATOM 631 C C . TYR A 1 80 ? 9.480 0.594 6.627 1.00 74.69 80 TYR A C 1
ATOM 633 O O . TYR A 1 80 ? 9.618 -0.621 6.762 1.00 74.69 80 TYR A O 1
ATOM 641 N N . LYS A 1 81 ? 8.466 1.096 5.906 1.00 79.56 81 LYS A N 1
ATOM 642 C CA . LYS A 1 81 ? 7.455 0.257 5.226 1.00 79.56 81 LYS A CA 1
ATOM 643 C C . LYS A 1 81 ? 7.927 -0.246 3.858 1.00 79.56 81 LYS A C 1
ATOM 645 O O . LYS A 1 81 ? 7.371 -1.215 3.339 1.00 79.56 81 LYS A O 1
ATOM 650 N N . MET A 1 82 ? 8.974 0.357 3.286 1.00 82.88 82 MET A N 1
ATOM 651 C CA . MET A 1 82 ? 9.487 0.023 1.951 1.00 82.88 82 MET A CA 1
ATOM 652 C C . MET A 1 82 ? 9.851 -1.460 1.807 1.00 82.88 82 MET A C 1
ATOM 654 O O . MET A 1 82 ? 9.572 -2.072 0.778 1.00 82.88 82 MET A O 1
ATOM 658 N N . GLY A 1 83 ? 10.438 -2.063 2.846 1.00 81.75 83 GLY A N 1
ATOM 659 C CA . GLY A 1 83 ? 10.776 -3.486 2.840 1.00 81.75 83 GLY A CA 1
ATOM 660 C C . GLY A 1 83 ? 9.550 -4.377 2.627 1.00 81.75 83 GLY A C 1
ATOM 661 O O . GLY A 1 83 ? 9.561 -5.225 1.735 1.00 81.75 83 GLY A O 1
ATOM 662 N N . ALA A 1 84 ? 8.476 -4.133 3.382 1.00 84.56 84 ALA A N 1
ATOM 663 C CA . ALA A 1 84 ? 7.218 -4.869 3.263 1.00 84.56 84 ALA A CA 1
ATOM 664 C C . ALA A 1 84 ? 6.551 -4.653 1.895 1.00 84.56 84 ALA A C 1
ATOM 666 O O . ALA A 1 84 ? 6.080 -5.609 1.284 1.00 84.56 84 ALA A O 1
ATOM 667 N N . ILE A 1 85 ? 6.571 -3.424 1.370 1.00 90.00 85 ILE A N 1
ATOM 668 C CA . ILE A 1 85 ? 5.994 -3.104 0.055 1.00 90.00 85 ILE A CA 1
ATOM 669 C C . ILE A 1 85 ? 6.757 -3.811 -1.071 1.00 90.00 85 ILE A C 1
ATOM 671 O O . ILE A 1 85 ? 6.141 -4.410 -1.949 1.00 90.00 85 ILE A O 1
ATOM 675 N N . LEU A 1 86 ? 8.092 -3.818 -1.031 1.00 89.94 86 LEU A N 1
ATOM 676 C CA . LEU A 1 86 ? 8.900 -4.539 -2.018 1.00 89.94 86 LEU A CA 1
ATOM 677 C C . LEU A 1 86 ? 8.677 -6.054 -1.947 1.00 89.94 86 LEU A C 1
ATOM 679 O O . LEU A 1 86 ? 8.617 -6.710 -2.985 1.00 89.94 86 LEU A O 1
ATOM 683 N N . LEU A 1 87 ? 8.537 -6.622 -0.746 1.00 89.31 87 LEU A N 1
ATOM 684 C CA . LEU A 1 87 ? 8.186 -8.035 -0.579 1.00 89.31 87 LEU A CA 1
ATOM 685 C C . LEU A 1 87 ? 6.790 -8.335 -1.150 1.00 89.31 87 LEU A C 1
ATOM 687 O O . LEU A 1 87 ? 6.655 -9.285 -1.919 1.00 89.31 87 LEU A O 1
ATOM 691 N N . PHE A 1 88 ? 5.798 -7.482 -0.880 1.00 92.31 88 PHE A N 1
ATOM 692 C CA . PHE A 1 88 ? 4.466 -7.582 -1.481 1.00 92.31 88 PHE A CA 1
ATOM 693 C C . PHE A 1 88 ? 4.529 -7.554 -3.014 1.00 92.31 88 PHE A C 1
ATOM 695 O O . PHE A 1 88 ? 3.914 -8.390 -3.671 1.00 92.31 88 PHE A O 1
ATOM 702 N N . MET A 1 89 ? 5.289 -6.625 -3.604 1.00 93.00 89 MET A N 1
ATOM 703 C CA . MET A 1 89 ? 5.423 -6.512 -5.062 1.00 93.00 89 MET A CA 1
ATOM 704 C C . MET A 1 89 ? 6.033 -7.774 -5.688 1.00 93.00 89 MET A C 1
ATOM 706 O O . MET A 1 89 ? 5.642 -8.163 -6.789 1.00 93.00 89 MET A O 1
ATOM 710 N N . GLN A 1 90 ? 6.960 -8.438 -4.991 1.00 91.56 90 GLN A N 1
ATOM 711 C CA . GLN A 1 90 ? 7.515 -9.719 -5.436 1.00 91.56 90 GLN A CA 1
ATOM 712 C C . GLN A 1 90 ? 6.488 -10.842 -5.384 1.00 91.56 90 GLN A C 1
ATOM 714 O O . GLN A 1 90 ? 6.340 -11.570 -6.364 1.00 91.56 90 GLN A O 1
ATOM 719 N N . GLU A 1 91 ? 5.763 -10.959 -4.272 1.00 89.06 91 GLU A N 1
ATOM 720 C CA . GLU A 1 91 ? 4.706 -11.959 -4.116 1.00 89.06 91 GLU A CA 1
ATOM 721 C C . GLU A 1 91 ? 3.611 -11.753 -5.172 1.00 89.06 91 GLU A C 1
ATOM 723 O O . GLU A 1 91 ? 3.172 -12.685 -5.845 1.00 89.06 91 GLU A O 1
ATOM 728 N N . HIS A 1 92 ? 3.235 -10.498 -5.412 1.00 90.44 92 HIS A N 1
ATOM 729 C CA . HIS A 1 92 ? 2.314 -10.104 -6.467 1.00 90.44 92 HIS A CA 1
ATOM 730 C C . HIS A 1 92 ? 2.787 -10.544 -7.858 1.00 90.44 92 HIS A C 1
ATOM 732 O O . HIS A 1 92 ? 2.021 -11.151 -8.612 1.00 90.44 92 HIS A O 1
ATOM 738 N N . ALA A 1 93 ? 4.051 -10.275 -8.195 1.00 90.06 93 ALA A N 1
ATOM 739 C CA . ALA A 1 93 ? 4.634 -10.683 -9.468 1.00 90.06 93 ALA A CA 1
ATOM 740 C C . ALA A 1 93 ? 4.641 -12.215 -9.621 1.00 90.06 93 ALA A C 1
ATOM 742 O O . ALA A 1 93 ? 4.232 -12.728 -10.665 1.00 90.06 93 ALA A O 1
ATOM 743 N N . ALA A 1 94 ? 5.020 -12.952 -8.571 1.00 88.50 94 ALA A N 1
ATOM 744 C CA . ALA A 1 94 ? 5.000 -14.414 -8.561 1.00 88.50 94 ALA A CA 1
ATOM 745 C C . ALA A 1 94 ? 3.583 -14.970 -8.786 1.00 88.50 94 ALA A C 1
ATOM 747 O O . ALA A 1 94 ? 3.388 -15.878 -9.598 1.00 88.50 94 ALA A O 1
ATOM 748 N N . LEU A 1 95 ? 2.573 -14.376 -8.144 1.00 86.81 95 LEU A N 1
ATOM 749 C CA . LEU A 1 95 ? 1.171 -14.749 -8.324 1.00 86.81 95 LEU A CA 1
ATOM 750 C C . LEU A 1 95 ? 0.675 -14.481 -9.752 1.00 86.81 95 LEU A C 1
ATOM 752 O O . LEU A 1 95 ? -0.048 -15.308 -10.312 1.00 86.81 95 LEU A O 1
ATOM 756 N N . ILE A 1 96 ? 1.039 -13.353 -10.367 1.00 86.06 96 ILE A N 1
ATOM 757 C CA . ILE A 1 96 ? 0.677 -13.072 -11.767 1.00 86.06 96 ILE A CA 1
ATOM 758 C C . ILE A 1 96 ? 1.273 -14.127 -12.704 1.00 86.06 96 ILE A C 1
ATOM 760 O O . ILE A 1 96 ? 0.575 -14.605 -13.597 1.00 86.06 96 ILE A O 1
ATOM 764 N N . VAL A 1 97 ? 2.534 -14.513 -12.492 1.00 84.69 97 VAL A N 1
ATOM 765 C CA . VAL A 1 97 ? 3.206 -15.541 -13.301 1.00 84.69 97 VAL A CA 1
ATOM 766 C C . VAL A 1 97 ? 2.563 -16.915 -13.107 1.00 84.69 97 VAL A C 1
ATOM 768 O O . VAL A 1 97 ? 2.373 -17.641 -14.081 1.00 84.69 97 VAL A O 1
ATOM 771 N N . ALA A 1 98 ? 2.194 -17.265 -11.873 1.00 86.62 98 ALA A N 1
ATOM 772 C CA . ALA A 1 98 ? 1.590 -18.556 -11.554 1.00 86.62 98 ALA A CA 1
ATOM 773 C C . ALA A 1 98 ? 0.177 -18.722 -12.144 1.00 86.62 98 ALA A C 1
ATOM 775 O O . ALA A 1 98 ? -0.181 -19.814 -12.583 1.00 86.62 98 ALA A O 1
ATOM 776 N N . GLU A 1 99 ? -0.635 -17.657 -12.172 1.00 85.12 99 GLU A N 1
ATOM 777 C CA . GLU A 1 99 ? -2.002 -17.707 -12.715 1.00 85.12 99 GLU A CA 1
ATOM 778 C C . GLU A 1 99 ? -2.357 -16.443 -13.525 1.00 85.12 99 GLU A C 1
ATOM 780 O O . GLU A 1 99 ? -3.161 -15.610 -13.086 1.00 85.12 99 GLU A O 1
ATOM 785 N N . PRO A 1 100 ? -1.826 -16.300 -14.750 1.00 80.12 100 PRO A N 1
ATOM 786 C CA . PRO A 1 100 ? -1.999 -15.094 -15.563 1.00 80.12 100 PRO A CA 1
ATOM 787 C C . PRO A 1 100 ? -3.450 -14.850 -16.015 1.00 80.12 100 PRO A C 1
ATOM 789 O O . PRO A 1 100 ? -3.796 -13.743 -16.431 1.00 80.12 100 PRO A O 1
ATOM 792 N N . SER A 1 101 ? -4.327 -15.856 -15.918 1.00 81.88 101 SER A N 1
ATOM 793 C CA . SER A 1 101 ? -5.760 -15.734 -16.215 1.00 81.88 101 SER A CA 1
ATOM 794 C C . SER A 1 101 ? -6.544 -14.958 -15.148 1.00 81.88 101 SER A C 1
ATOM 796 O O . SER A 1 101 ? -7.634 -14.462 -15.439 1.00 81.88 101 SER A O 1
ATOM 798 N N . LYS A 1 102 ? -6.001 -14.791 -13.931 1.00 79.38 102 LYS A N 1
ATOM 799 C CA . LYS A 1 102 ? -6.617 -14.004 -12.850 1.00 79.38 102 LYS A CA 1
ATOM 800 C C . LYS A 1 102 ? -6.377 -12.506 -13.049 1.00 79.38 102 LYS A C 1
ATOM 802 O O . LYS A 1 102 ? -5.685 -11.855 -12.270 1.00 79.38 102 LYS A O 1
ATOM 807 N N . THR A 1 103 ? -7.001 -11.935 -14.078 1.00 73.50 103 THR A N 1
ATOM 808 C CA . THR A 1 103 ? -6.851 -10.514 -14.449 1.00 73.50 103 THR A CA 1
ATOM 809 C C . THR A 1 103 ? -7.235 -9.537 -13.337 1.00 73.50 103 THR A C 1
ATOM 811 O O . THR A 1 103 ? -6.714 -8.424 -13.311 1.00 73.50 103 THR A O 1
ATOM 814 N N . GLY A 1 104 ? -8.094 -9.955 -12.398 1.00 71.56 104 GLY A N 1
ATOM 815 C CA . GLY A 1 104 ? -8.463 -9.171 -11.220 1.00 71.56 104 GLY A CA 1
ATOM 816 C C . GLY A 1 104 ? -7.263 -8.737 -10.377 1.00 71.56 104 GLY A C 1
ATOM 817 O O . GLY A 1 104 ? -7.303 -7.638 -9.834 1.00 71.56 104 GLY A O 1
ATOM 818 N N . ARG A 1 105 ? -6.174 -9.528 -10.351 1.00 79.38 105 ARG A N 1
ATOM 819 C CA . ARG A 1 105 ? -4.936 -9.221 -9.610 1.00 79.38 105 ARG A CA 1
ATOM 820 C C . ARG A 1 105 ? -4.318 -7.883 -9.998 1.00 79.38 105 ARG A C 1
ATOM 822 O O . ARG A 1 105 ? -3.669 -7.286 -9.161 1.00 79.38 105 ARG A O 1
ATOM 829 N N . ARG A 1 106 ? -4.592 -7.359 -11.197 1.00 73.75 106 ARG A N 1
ATOM 830 C CA . ARG A 1 106 ? -4.150 -6.013 -11.609 1.00 73.75 106 ARG A CA 1
ATOM 831 C C . ARG A 1 106 ? -4.657 -4.894 -10.696 1.00 73.75 106 ARG A C 1
ATOM 833 O O . ARG A 1 106 ? -4.089 -3.814 -10.694 1.00 73.75 106 ARG A O 1
ATOM 840 N N . PHE A 1 107 ? -5.730 -5.127 -9.942 1.00 84.31 107 PHE A N 1
ATOM 841 C CA . PHE A 1 107 ? -6.265 -4.163 -8.990 1.00 84.31 107 PHE A CA 1
ATOM 842 C C . PHE A 1 107 ? -5.934 -4.600 -7.567 1.00 84.31 107 PHE A C 1
ATOM 844 O O . PHE A 1 107 ? -6.286 -5.709 -7.168 1.00 84.31 107 PHE A O 1
ATOM 851 N N . LEU A 1 108 ? -5.375 -3.701 -6.752 1.00 90.25 108 LEU A N 1
ATOM 852 C CA . LEU A 1 108 ? -5.106 -3.976 -5.333 1.00 90.25 108 LEU A CA 1
ATOM 853 C C . LEU A 1 108 ? -6.363 -4.429 -4.568 1.00 90.25 108 LEU A C 1
ATOM 855 O O . LEU A 1 108 ? -6.283 -5.236 -3.647 1.00 90.25 108 LEU A O 1
ATOM 859 N N . SER A 1 109 ? -7.555 -4.007 -5.004 1.00 91.19 109 SER A N 1
ATOM 860 C CA . SER A 1 109 ? -8.827 -4.454 -4.428 1.00 91.19 109 SER A CA 1
ATOM 861 C C . SER A 1 109 ? -9.085 -5.961 -4.537 1.00 91.19 109 SER A C 1
ATOM 863 O O . SER A 1 109 ? -9.936 -6.451 -3.797 1.00 91.19 109 SER A O 1
ATOM 865 N N . PHE A 1 110 ? -8.397 -6.683 -5.432 1.00 91.25 110 PHE A N 1
ATOM 866 C CA . PHE A 1 110 ? -8.446 -8.148 -5.531 1.00 91.25 110 PHE A CA 1
ATOM 867 C C . PHE A 1 110 ? -8.068 -8.814 -4.208 1.00 91.25 110 PHE A C 1
ATOM 869 O O . PHE A 1 110 ? -8.754 -9.726 -3.758 1.00 91.25 110 PHE A O 1
ATOM 876 N N . TYR A 1 111 ? -7.051 -8.278 -3.532 1.00 93.25 111 TYR A N 1
ATOM 877 C CA . TYR A 1 111 ? -6.538 -8.802 -2.268 1.00 93.25 111 TYR A CA 1
ATOM 878 C C . TYR A 1 111 ? -7.529 -8.723 -1.109 1.00 93.25 111 TYR A C 1
ATOM 880 O O . TYR A 1 111 ? -7.314 -9.346 -0.075 1.00 93.25 111 TYR A O 1
ATOM 888 N N . ASN A 1 112 ? -8.665 -8.045 -1.288 1.00 95.44 112 ASN A N 1
ATOM 889 C CA . ASN A 1 112 ? -9.764 -8.117 -0.334 1.00 95.44 112 ASN A CA 1
ATOM 890 C C . ASN A 1 112 ? -10.367 -9.533 -0.210 1.00 95.44 112 ASN A C 1
ATOM 892 O O . ASN A 1 112 ? -11.144 -9.768 0.714 1.00 95.44 112 ASN A O 1
ATOM 896 N N . GLU A 1 113 ? -10.012 -10.482 -1.087 1.00 94.25 113 GLU A N 1
ATOM 897 C CA . GLU A 1 113 ? -10.290 -11.912 -0.878 1.00 94.25 113 GLU A CA 1
ATOM 898 C C . GLU A 1 113 ? -9.649 -12.465 0.407 1.00 94.25 113 GLU A C 1
ATOM 900 O O . GLU A 1 113 ? -10.164 -13.418 0.986 1.00 94.25 113 GLU A O 1
ATOM 905 N N . ASN A 1 114 ? -8.576 -11.829 0.894 1.00 95.69 114 ASN A N 1
ATOM 906 C CA . ASN A 1 114 ? -7.876 -12.207 2.119 1.00 95.69 114 ASN A CA 1
ATOM 907 C C . ASN A 1 114 ? -8.510 -11.635 3.399 1.00 95.69 114 ASN A C 1
ATOM 909 O O . ASN A 1 114 ? -8.088 -12.029 4.485 1.00 95.69 114 ASN A O 1
ATOM 913 N N . ILE A 1 115 ? -9.525 -10.759 3.317 1.00 97.12 115 ILE A N 1
ATOM 914 C CA . ILE A 1 115 ? -10.168 -10.154 4.502 1.00 97.12 115 ILE A CA 1
ATOM 915 C C . ILE A 1 115 ? -10.603 -11.190 5.556 1.00 97.12 115 ILE A C 1
ATOM 917 O O . ILE A 1 115 ? -10.368 -10.927 6.735 1.00 97.12 115 ILE A O 1
ATOM 921 N N . PRO A 1 116 ? -11.187 -12.359 5.208 1.00 96.38 116 PRO A N 1
ATOM 922 C CA . PRO A 1 116 ? -11.584 -13.349 6.212 1.00 96.38 116 PRO A CA 1
ATOM 923 C C . PRO A 1 116 ? -10.443 -13.797 7.134 1.00 96.38 116 PRO A C 1
ATOM 925 O O . PRO A 1 116 ? -10.697 -14.177 8.266 1.00 96.38 116 PRO A O 1
ATOM 928 N N . ARG A 1 117 ? -9.187 -13.717 6.675 1.00 96.12 117 ARG A N 1
ATOM 929 C CA . ARG A 1 117 ? -7.991 -14.108 7.439 1.00 96.12 117 ARG A CA 1
ATOM 930 C C . ARG A 1 117 ? -7.505 -13.021 8.402 1.00 96.12 117 ARG A C 1
ATOM 932 O O . ARG A 1 117 ? -6.593 -13.268 9.179 1.00 96.12 117 ARG A O 1
ATOM 939 N N . VAL A 1 118 ? -8.056 -11.808 8.328 1.00 96.88 118 VAL A N 1
ATOM 940 C CA . VAL A 1 118 ? -7.625 -10.669 9.158 1.00 96.88 118 VAL A CA 1
ATOM 941 C C . VAL A 1 118 ? -8.143 -10.790 10.589 1.00 96.88 118 VAL A C 1
ATOM 943 O O . VAL A 1 118 ? -7.519 -10.257 11.501 1.00 96.88 118 VAL A O 1
ATOM 946 N N . ILE A 1 119 ? -9.254 -11.503 10.803 1.00 95.19 119 ILE A N 1
ATOM 947 C CA . ILE A 1 119 ? -9.882 -11.613 12.126 1.00 95.19 119 ILE A CA 1
ATOM 948 C C . ILE A 1 119 ? -8.975 -12.277 13.167 1.00 95.19 119 ILE A C 1
ATOM 950 O O . ILE A 1 119 ? -8.993 -11.880 14.331 1.00 95.19 119 ILE A O 1
ATOM 954 N N . ASP A 1 120 ? -8.142 -13.216 12.721 1.00 95.19 120 ASP A N 1
ATOM 955 C CA . ASP A 1 120 ? -7.201 -13.963 13.556 1.00 95.19 120 ASP A CA 1
ATOM 956 C C . ASP A 1 120 ? -5.863 -13.227 13.756 1.00 95.19 120 ASP A C 1
ATOM 958 O O . ASP A 1 120 ? -4.981 -13.721 14.457 1.00 95.19 120 ASP A O 1
ATOM 962 N N . LYS A 1 121 ? -5.703 -12.038 13.157 1.00 97.81 121 LYS A N 1
ATOM 963 C CA . LYS A 1 121 ? -4.471 -11.242 13.196 1.00 97.81 121 LYS A CA 1
ATOM 964 C C . LYS A 1 121 ? -4.605 -10.011 14.087 1.00 97.81 121 LYS A C 1
ATOM 966 O O . LYS A 1 121 ? -5.693 -9.473 14.300 1.00 97.81 121 LYS A O 1
ATOM 971 N N . THR A 1 122 ? -3.463 -9.525 14.567 1.00 98.31 122 THR A N 1
ATOM 972 C CA . THR A 1 122 ? -3.356 -8.215 15.221 1.00 98.31 122 THR A CA 1
ATOM 973 C C . THR A 1 122 ? -3.163 -7.135 14.161 1.00 98.31 122 THR A C 1
ATOM 975 O O . THR A 1 122 ? -2.188 -7.173 13.415 1.00 98.31 122 THR A O 1
ATOM 978 N N . ILE A 1 123 ? -4.075 -6.166 14.087 1.00 98.12 123 ILE A N 1
ATOM 979 C CA . ILE A 1 123 ? -3.923 -4.988 13.227 1.00 98.12 123 ILE A CA 1
ATOM 980 C C . ILE A 1 123 ? -3.183 -3.903 14.011 1.00 98.12 123 ILE A C 1
ATOM 982 O O . ILE A 1 123 ? -3.691 -3.423 15.024 1.00 98.12 123 ILE A O 1
ATOM 986 N N . LEU A 1 124 ? -2.019 -3.485 13.522 1.00 97.50 124 LEU A N 1
ATOM 987 C CA . LEU A 1 124 ? -1.274 -2.353 14.065 1.00 97.50 124 LEU A CA 1
ATOM 988 C C . LEU A 1 124 ? -1.573 -1.085 13.274 1.00 97.50 124 LEU A C 1
ATOM 990 O O . LEU A 1 124 ? -1.477 -1.062 12.042 1.00 97.50 124 LEU A O 1
ATOM 994 N N . VAL A 1 125 ? -1.904 -0.020 13.995 1.00 96.81 125 VAL A N 1
ATOM 995 C CA . VAL A 1 125 ? -2.222 1.299 13.439 1.00 96.81 125 VAL A CA 1
ATOM 996 C C . VAL A 1 125 ? -1.448 2.384 14.182 1.00 96.81 125 VAL A C 1
ATOM 998 O O . VAL A 1 125 ? -1.115 2.218 15.354 1.00 96.81 125 VAL A O 1
ATOM 1001 N N . ARG A 1 126 ? -1.195 3.513 13.518 1.00 94.06 126 ARG A N 1
ATOM 1002 C CA . ARG A 1 126 ? -0.753 4.743 14.185 1.00 94.06 126 ARG A CA 1
ATOM 1003 C C . ARG A 1 126 ? -1.957 5.624 14.499 1.00 94.06 126 ARG A C 1
ATOM 1005 O O . ARG A 1 126 ? -2.970 5.559 13.803 1.00 94.06 126 ARG A O 1
ATOM 1012 N N . GLN A 1 127 ? -1.858 6.445 15.539 1.00 94.81 127 GLN A N 1
ATOM 1013 C CA . GLN A 1 127 ? -2.962 7.293 15.999 1.00 94.81 127 GLN A CA 1
ATOM 1014 C C . GLN A 1 127 ? -3.417 8.290 14.918 1.00 94.81 127 GLN A C 1
ATOM 1016 O O . GLN A 1 127 ? -4.611 8.523 14.748 1.00 94.81 127 GLN A O 1
ATOM 1021 N N . GLU A 1 128 ? -2.461 8.845 14.183 1.00 92.06 128 GLU A N 1
ATOM 1022 C CA . GLU A 1 128 ? -2.607 9.801 13.084 1.00 92.06 128 GLU A CA 1
ATOM 1023 C C . GLU A 1 128 ? -3.184 9.189 11.797 1.00 92.06 128 GLU A C 1
ATOM 1025 O O . GLU A 1 128 ? -3.668 9.916 10.931 1.00 92.06 128 GLU A O 1
ATOM 1030 N N . ASP A 1 129 ? -3.190 7.858 11.680 1.00 93.44 129 ASP A N 1
ATOM 1031 C CA . ASP A 1 129 ? -3.768 7.152 10.533 1.00 93.44 129 ASP A CA 1
ATOM 1032 C C . ASP A 1 129 ? -5.269 6.861 10.718 1.00 93.44 129 ASP A C 1
ATOM 1034 O O . ASP A 1 129 ? -5.918 6.318 9.817 1.00 93.44 129 ASP A O 1
ATOM 1038 N N . LEU A 1 130 ? -5.844 7.199 11.878 1.00 95.81 130 LEU A N 1
ATOM 1039 C CA . LEU A 1 130 ? -7.234 6.919 12.242 1.00 95.81 130 LEU A CA 1
ATOM 1040 C C . LEU A 1 130 ? -8.138 8.136 12.043 1.00 95.81 130 LEU A C 1
ATOM 1042 O O . LEU A 1 130 ? -7.796 9.262 12.389 1.00 95.81 130 LEU A O 1
ATOM 1046 N N . SER A 1 131 ? -9.362 7.899 11.569 1.00 95.25 131 SER A N 1
ATOM 1047 C CA . SER A 1 131 ? -10.394 8.940 11.605 1.00 95.25 131 SER A CA 1
ATOM 1048 C C . SER A 1 131 ? -10.888 9.214 13.036 1.00 95.25 131 SER A C 1
ATOM 1050 O O . SER A 1 131 ? -10.927 8.292 13.857 1.00 95.25 131 SER A O 1
ATOM 1052 N N . PRO A 1 132 ? -11.377 10.435 13.343 1.00 93.25 132 PRO A N 1
ATOM 1053 C CA . PRO A 1 132 ? -11.841 10.802 14.691 1.00 93.25 132 PRO A CA 1
ATOM 1054 C C . PRO A 1 132 ? -12.932 9.890 15.283 1.00 93.25 132 PRO A C 1
ATOM 1056 O O . PRO A 1 132 ? -13.055 9.752 16.505 1.00 93.25 132 PRO A O 1
ATOM 1059 N N . GLU A 1 133 ? -13.743 9.253 14.432 1.00 95.19 133 GLU A N 1
ATOM 1060 C CA . GLU A 1 133 ? -14.809 8.342 14.864 1.00 95.19 133 GLU A CA 1
ATOM 1061 C C . GLU A 1 133 ? -14.265 7.015 15.415 1.00 95.19 133 GLU A C 1
ATOM 1063 O O . GLU A 1 133 ? -14.927 6.395 16.240 1.00 95.19 133 GLU A O 1
ATOM 1068 N N . ILE A 1 134 ? -13.053 6.604 15.028 1.00 96.06 134 ILE A N 1
ATOM 1069 C CA . ILE A 1 134 ? -12.412 5.368 15.507 1.00 96.06 134 ILE A CA 1
ATOM 1070 C C . ILE A 1 134 ? -11.040 5.605 16.148 1.00 96.06 134 ILE A C 1
ATOM 1072 O O . ILE A 1 134 ? -10.326 4.654 16.429 1.00 96.06 134 ILE A O 1
ATOM 1076 N N . ALA A 1 135 ? -10.680 6.858 16.425 1.00 92.69 135 ALA A N 1
ATOM 1077 C CA . ALA A 1 135 ? -9.417 7.246 17.056 1.00 92.69 135 ALA A CA 1
ATOM 1078 C C . ALA A 1 135 ? -9.296 6.835 18.542 1.00 92.69 135 ALA A C 1
ATOM 1080 O O . ALA A 1 135 ? -8.374 7.270 19.222 1.00 92.69 135 ALA A O 1
ATOM 1081 N N . ASP A 1 136 ? -10.230 6.027 19.048 1.00 93.94 136 ASP A N 1
ATOM 1082 C CA . ASP A 1 136 ? -10.292 5.543 20.424 1.00 93.94 136 ASP A CA 1
ATOM 1083 C C . ASP A 1 136 ? -10.433 4.003 20.433 1.00 93.94 136 ASP A C 1
ATOM 1085 O O . ASP A 1 136 ? -11.259 3.466 19.680 1.00 93.94 136 ASP A O 1
ATOM 1089 N N . PRO A 1 137 ? -9.662 3.275 21.268 1.00 94.19 137 PRO A N 1
ATOM 1090 C CA . PRO A 1 137 ? -9.711 1.815 21.321 1.00 94.19 137 PRO A CA 1
ATOM 1091 C C . PRO A 1 137 ? -11.099 1.225 21.592 1.00 94.19 137 PRO A C 1
ATOM 1093 O O . PRO A 1 137 ? -11.446 0.202 20.999 1.00 94.19 137 PRO A O 1
ATOM 1096 N N . ASP A 1 138 ? -11.915 1.848 22.443 1.00 95.19 138 ASP A N 1
ATOM 1097 C CA . ASP A 1 138 ? -13.247 1.330 22.760 1.00 95.19 138 ASP A CA 1
ATOM 1098 C C . ASP A 1 138 ? -14.212 1.533 21.588 1.00 95.19 138 ASP A C 1
ATOM 1100 O O . ASP A 1 138 ? -14.995 0.633 21.265 1.00 95.19 138 ASP A O 1
ATOM 1104 N N . LYS A 1 139 ? -14.091 2.654 20.863 1.00 96.12 139 LYS A N 1
ATOM 1105 C CA . LYS A 1 139 ? -14.829 2.865 19.606 1.00 96.12 139 LYS A CA 1
ATOM 1106 C C . LYS A 1 139 ? -14.450 1.847 18.531 1.00 96.12 139 LYS A C 1
ATOM 1108 O O . LYS A 1 139 ? -15.333 1.361 17.825 1.00 96.12 139 LYS A O 1
ATOM 1113 N N . MET A 1 140 ? -13.169 1.488 18.412 1.00 96.56 140 MET A N 1
ATOM 1114 C CA . MET A 1 140 ? -12.733 0.447 17.472 1.00 96.56 140 MET A CA 1
ATOM 1115 C C . MET A 1 140 ? -13.331 -0.916 17.821 1.00 96.56 140 MET A C 1
ATOM 1117 O O . MET A 1 140 ? -13.931 -1.557 16.956 1.00 96.56 140 MET A O 1
ATOM 1121 N N . ARG A 1 141 ? -13.236 -1.330 19.093 1.00 95.56 141 ARG A N 1
ATOM 1122 C CA . ARG A 1 141 ? -13.775 -2.612 19.586 1.00 95.56 141 ARG A CA 1
ATOM 1123 C C . ARG A 1 141 ? -15.287 -2.727 19.416 1.00 95.56 141 ARG A C 1
ATOM 1125 O O . ARG A 1 141 ? -15.800 -3.821 19.199 1.00 95.56 141 ARG A O 1
ATOM 1132 N N . ALA A 1 142 ? -16.008 -1.608 19.482 1.00 96.56 142 ALA A N 1
ATOM 1133 C CA . ALA A 1 142 ? -17.447 -1.586 19.235 1.00 96.56 142 ALA A CA 1
ATOM 1134 C C . ALA A 1 142 ? -17.820 -1.957 17.784 1.00 96.56 142 ALA A C 1
ATOM 1136 O O . ALA A 1 142 ? -18.961 -2.342 17.523 1.00 96.56 142 ALA A O 1
ATOM 1137 N N . ILE A 1 143 ? -16.882 -1.840 16.837 1.00 97.38 143 ILE A N 1
ATOM 1138 C CA . ILE A 1 143 ? -17.114 -2.068 15.404 1.00 97.38 143 ILE A CA 1
ATOM 1139 C C . ILE A 1 143 ? -16.430 -3.345 14.913 1.00 97.38 143 ILE A C 1
ATOM 1141 O O . ILE A 1 143 ? -17.028 -4.103 14.145 1.00 97.38 143 ILE A O 1
ATOM 1145 N N . TYR A 1 144 ? -15.184 -3.572 15.326 1.00 97.12 144 TYR A N 1
ATOM 1146 C CA . TYR A 1 144 ? -14.363 -4.693 14.891 1.00 97.12 144 TYR A CA 1
ATOM 1147 C C . TYR A 1 144 ? -14.059 -5.631 16.069 1.00 97.12 144 TYR A C 1
ATOM 1149 O O . TYR A 1 144 ? -13.455 -5.189 17.044 1.00 97.12 144 TYR A O 1
ATOM 1157 N N . PRO A 1 145 ? -14.457 -6.916 15.994 1.00 94.81 145 PRO A N 1
ATOM 1158 C CA . PRO A 1 145 ? -14.276 -7.860 17.098 1.00 94.81 145 PRO A CA 1
ATOM 1159 C C . PRO A 1 145 ? -12.852 -8.425 17.215 1.00 94.81 145 PRO A C 1
ATOM 1161 O O . PRO A 1 145 ? -12.529 -9.017 18.242 1.00 94.81 145 PRO A O 1
ATOM 1164 N N . GLY A 1 146 ? -12.021 -8.280 16.178 1.00 95.50 146 GLY A N 1
ATOM 1165 C CA . GLY A 1 146 ? -10.623 -8.711 16.207 1.00 95.50 146 GLY A CA 1
ATOM 1166 C C . GLY A 1 146 ? -9.717 -7.730 16.954 1.00 95.50 146 GLY A C 1
ATOM 1167 O O . GLY A 1 146 ? -10.157 -6.711 17.492 1.00 95.50 146 GLY A O 1
ATOM 1168 N N . LYS A 1 147 ? -8.417 -8.030 16.975 1.00 97.12 147 LYS A N 1
ATOM 1169 C CA . LYS A 1 147 ? -7.440 -7.256 17.742 1.00 97.12 147 LYS A CA 1
ATOM 1170 C C . LYS A 1 147 ? -6.895 -6.082 16.923 1.00 97.12 147 LYS A C 1
ATOM 1172 O O . LYS A 1 147 ? -6.332 -6.286 15.851 1.00 97.12 147 LYS A O 1
ATOM 1177 N N . ILE A 1 148 ? -7.043 -4.864 17.444 1.00 98.00 148 ILE A N 1
ATOM 1178 C CA . ILE A 1 148 ? -6.416 -3.647 16.906 1.00 98.00 148 ILE A CA 1
ATOM 1179 C C . ILE A 1 148 ? -5.599 -2.996 18.019 1.00 98.00 148 ILE A C 1
ATOM 1181 O O . ILE A 1 148 ? -6.110 -2.811 19.127 1.00 98.00 148 ILE A O 1
ATOM 1185 N N . GLU A 1 149 ? -4.353 -2.642 17.721 1.00 97.62 149 GLU A N 1
ATOM 1186 C CA . GLU A 1 149 ? -3.443 -1.951 18.633 1.00 97.62 149 GLU A CA 1
ATOM 1187 C C . GLU A 1 149 ? -2.939 -0.656 17.9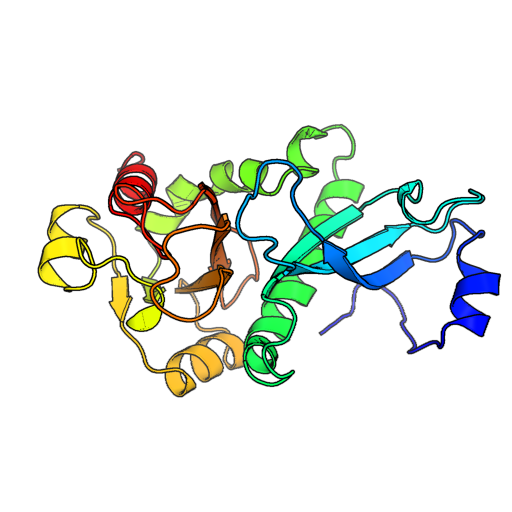95 1.00 97.62 149 GLU A C 1
ATOM 1189 O O . GLU A 1 149 ? -2.478 -0.644 16.852 1.00 97.62 149 GLU A O 1
ATOM 1194 N N . ILE A 1 150 ? -3.042 0.438 18.753 1.00 97.62 150 ILE A N 1
ATOM 1195 C CA . ILE A 1 150 ? -2.403 1.709 18.413 1.00 97.62 150 ILE A CA 1
ATOM 1196 C C . ILE A 1 150 ? -0.974 1.631 18.944 1.00 97.62 150 ILE A C 1
ATOM 1198 O O . ILE A 1 150 ? -0.790 1.430 20.145 1.00 97.62 150 ILE A O 1
ATOM 1202 N N . VAL A 1 151 ? 0.008 1.759 18.058 1.00 96.38 151 VAL A N 1
ATOM 1203 C CA . VAL A 1 151 ? 1.434 1.576 18.364 1.00 96.38 151 VAL A CA 1
ATOM 1204 C C . VAL A 1 151 ? 2.251 2.795 17.956 1.00 96.38 151 VAL A C 1
ATOM 1206 O O . VAL A 1 151 ? 1.791 3.624 17.164 1.00 96.38 151 VAL A O 1
ATOM 1209 N N . THR A 1 152 ? 3.469 2.906 18.487 1.00 94.75 152 THR A N 1
ATOM 1210 C CA . THR A 1 152 ? 4.412 3.941 18.038 1.00 94.75 152 THR A CA 1
ATOM 1211 C C . THR A 1 152 ? 5.043 3.579 16.691 1.00 94.75 152 THR A C 1
ATOM 1213 O O . THR A 1 152 ? 4.959 2.440 16.221 1.00 94.75 152 THR A O 1
ATOM 1216 N N . GLU A 1 153 ? 5.698 4.550 16.054 1.00 89.50 153 GLU A N 1
ATOM 1217 C CA . GLU A 1 153 ? 6.464 4.305 14.830 1.00 89.50 153 GLU A CA 1
ATOM 1218 C C . GLU A 1 153 ? 7.560 3.261 15.058 1.00 89.50 153 GLU A C 1
ATOM 1220 O O . GLU A 1 153 ? 7.686 2.327 14.274 1.00 89.50 153 GLU A O 1
ATOM 1225 N N . GLU A 1 154 ? 8.296 3.360 16.166 1.00 91.06 154 GLU A N 1
ATOM 1226 C CA . GLU A 1 154 ? 9.377 2.435 16.509 1.00 91.06 154 GLU A CA 1
ATOM 1227 C C . GLU A 1 154 ? 8.863 1.001 16.680 1.00 91.06 154 GLU A C 1
ATOM 1229 O O . GLU A 1 154 ? 9.507 0.045 16.248 1.00 91.06 154 GLU A O 1
ATOM 1234 N N . GLU A 1 155 ? 7.684 0.831 17.279 1.00 93.94 155 GLU A N 1
ATOM 1235 C CA . GLU A 1 155 ? 7.041 -0.477 17.401 1.00 93.94 155 GLU A CA 1
ATOM 1236 C C . GLU A 1 155 ? 6.576 -1.015 16.047 1.00 93.94 155 GLU A C 1
ATOM 1238 O O . GLU A 1 155 ? 6.712 -2.214 15.785 1.00 93.94 155 GLU A O 1
ATOM 1243 N N . MET A 1 156 ? 6.069 -0.149 15.165 1.00 91.88 156 MET A N 1
ATOM 1244 C CA . MET A 1 156 ? 5.684 -0.533 13.808 1.00 91.88 156 MET A CA 1
ATOM 1245 C C . MET A 1 156 ? 6.903 -0.956 12.979 1.00 91.88 156 MET A C 1
ATOM 1247 O O . MET A 1 156 ? 6.861 -2.004 12.333 1.00 91.88 156 MET A O 1
ATOM 1251 N N . VAL A 1 157 ? 7.996 -0.190 13.048 1.00 89.56 157 VAL A N 1
ATOM 1252 C CA . VAL A 1 157 ? 9.292 -0.507 12.427 1.00 89.56 157 VAL A CA 1
ATOM 1253 C C . VAL A 1 157 ? 9.779 -1.865 12.919 1.00 89.56 157 VAL A C 1
ATOM 1255 O O . VAL A 1 157 ? 9.988 -2.765 12.108 1.00 89.56 157 VAL A O 1
ATOM 1258 N N . ARG A 1 158 ? 9.863 -2.054 14.243 1.00 92.12 158 ARG A N 1
ATOM 1259 C CA . ARG A 1 158 ? 10.292 -3.320 14.850 1.00 92.12 158 ARG A CA 1
ATOM 1260 C C . ARG A 1 158 ? 9.437 -4.489 14.373 1.00 92.12 158 ARG A C 1
ATOM 1262 O O . ARG A 1 158 ? 9.972 -5.531 14.021 1.00 92.12 158 ARG A O 1
ATOM 1269 N N . THR A 1 159 ? 8.116 -4.317 14.327 1.00 93.00 159 THR A N 1
ATOM 1270 C CA . THR A 1 159 ? 7.190 -5.375 13.897 1.00 93.00 159 THR A CA 1
ATOM 1271 C C . THR A 1 159 ? 7.490 -5.841 12.471 1.00 93.00 159 THR A C 1
ATOM 1273 O O . THR A 1 159 ? 7.500 -7.044 12.204 1.00 93.00 159 THR A O 1
ATOM 1276 N N . ILE A 1 160 ? 7.756 -4.894 11.568 1.00 89.62 160 ILE A N 1
ATOM 1277 C CA . ILE A 1 160 ? 8.085 -5.168 10.165 1.00 89.62 160 ILE A CA 1
ATOM 1278 C C . ILE A 1 160 ? 9.474 -5.811 10.044 1.00 89.62 160 ILE A C 1
ATOM 1280 O O . ILE A 1 160 ? 9.631 -6.801 9.331 1.00 89.62 160 ILE A O 1
ATOM 1284 N N . GLU A 1 161 ? 10.481 -5.277 10.737 1.00 88.38 161 GLU A N 1
ATOM 1285 C CA . GLU A 1 161 ? 11.862 -5.774 10.667 1.00 88.38 161 GLU A CA 1
ATOM 1286 C C . GLU A 1 161 ? 12.012 -7.177 11.270 1.00 88.38 161 GLU A C 1
ATOM 1288 O O . GLU A 1 161 ? 12.666 -8.043 10.684 1.00 88.38 161 GLU A O 1
ATOM 1293 N N . GLU A 1 162 ? 11.369 -7.422 12.413 1.00 93.00 162 GLU A N 1
ATOM 1294 C CA . GLU A 1 162 ? 11.396 -8.705 13.123 1.00 93.00 162 GLU A CA 1
ATOM 1295 C C . GLU A 1 162 ? 10.398 -9.724 12.560 1.00 93.00 162 GLU A C 1
ATOM 1297 O O . GLU A 1 162 ? 10.392 -10.873 13.005 1.00 93.00 162 GLU A O 1
ATOM 1302 N N . LYS A 1 163 ? 9.584 -9.339 11.564 1.00 92.50 163 LYS A N 1
ATOM 1303 C CA . LYS A 1 163 ? 8.588 -10.206 10.917 1.00 92.50 163 LYS A CA 1
ATOM 1304 C C . LYS A 1 163 ? 7.655 -10.869 11.927 1.00 92.50 163 LYS A C 1
ATOM 1306 O O . LYS A 1 163 ? 7.489 -12.091 11.932 1.00 92.50 163 LYS A O 1
ATOM 1311 N N . ILE A 1 164 ? 7.082 -10.063 12.819 1.00 96.12 164 ILE A N 1
ATOM 1312 C CA . ILE A 1 164 ? 6.237 -10.579 13.898 1.00 96.12 164 ILE A CA 1
ATOM 1313 C C . ILE A 1 164 ? 5.021 -11.302 13.291 1.00 96.12 164 ILE A C 1
ATOM 1315 O O . ILE A 1 164 ? 4.282 -10.694 12.512 1.00 96.12 164 ILE A O 1
ATOM 1319 N N . PRO A 1 165 ? 4.803 -12.589 13.626 1.00 96.62 165 PRO A N 1
ATOM 1320 C CA . PRO A 1 165 ? 3.767 -13.397 12.999 1.00 96.62 165 PRO A CA 1
ATOM 1321 C C . PRO A 1 165 ? 2.364 -12.934 13.381 1.00 96.62 165 PRO A C 1
ATOM 1323 O O . PRO A 1 165 ? 2.160 -12.268 14.399 1.00 96.62 165 PRO A O 1
ATOM 1326 N N . GLU A 1 166 ? 1.383 -13.312 12.560 1.00 96.75 166 GLU A N 1
ATOM 1327 C CA . GLU A 1 166 ? -0.042 -13.016 12.791 1.00 96.75 166 GLU A CA 1
ATOM 1328 C C . GLU A 1 166 ? -0.330 -11.530 13.051 1.00 96.75 166 GLU A C 1
ATOM 1330 O O . GLU A 1 166 ? -1.249 -11.157 13.785 1.00 96.75 166 GLU A O 1
ATOM 1335 N N . THR A 1 167 ? 0.464 -10.667 12.418 1.00 97.19 167 THR A N 1
ATOM 1336 C CA . THR A 1 167 ? 0.379 -9.218 12.565 1.00 97.19 167 THR A CA 1
ATOM 1337 C C . THR A 1 167 ? 0.284 -8.565 11.197 1.00 97.19 167 THR A C 1
ATOM 1339 O O . THR A 1 167 ? 1.035 -8.899 10.282 1.00 97.19 167 THR A O 1
ATOM 1342 N N . VAL A 1 168 ? -0.648 -7.628 11.046 1.00 97.00 168 VAL A N 1
ATOM 1343 C CA . VAL A 1 168 ? -0.767 -6.784 9.853 1.00 97.00 168 VAL A CA 1
ATOM 1344 C C . VAL A 1 168 ? -0.583 -5.327 10.238 1.00 97.00 168 VAL A C 1
ATOM 1346 O O . VAL A 1 168 ? -1.099 -4.876 11.257 1.00 97.00 168 VAL A O 1
ATOM 1349 N N . VAL A 1 169 ? 0.131 -4.576 9.411 1.00 95.69 169 VAL A N 1
ATOM 1350 C CA . VAL A 1 169 ? 0.359 -3.142 9.597 1.00 95.69 169 VAL A CA 1
ATOM 1351 C C . VAL A 1 169 ? -0.519 -2.340 8.645 1.00 95.69 169 VAL A C 1
ATOM 1353 O O . VAL A 1 169 ? -0.694 -2.707 7.478 1.00 95.69 169 VAL A O 1
ATOM 1356 N N . LEU A 1 170 ? -1.066 -1.229 9.136 1.00 95.88 170 LEU A N 1
ATOM 1357 C CA . LEU A 1 170 ? -1.751 -0.252 8.302 1.00 95.88 170 LEU A CA 1
ATOM 1358 C C . LEU A 1 170 ? -0.732 0.601 7.537 1.00 95.88 170 LEU A C 1
ATOM 1360 O O . LEU A 1 170 ? 0.065 1.344 8.111 1.00 95.88 170 LEU A O 1
ATOM 1364 N N . HIS A 1 171 ? -0.805 0.530 6.213 1.00 94.56 171 HIS A N 1
ATOM 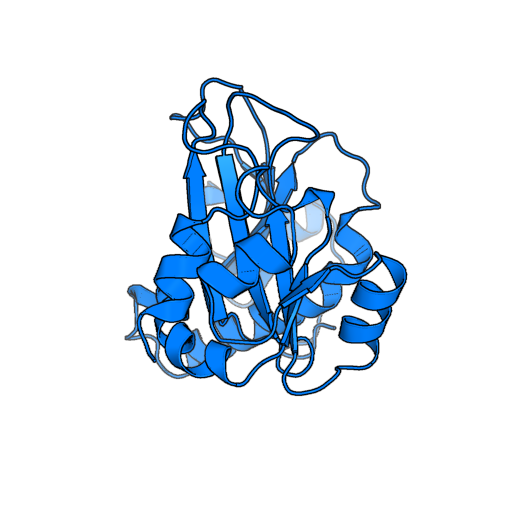1365 C CA . HIS A 1 171 ? -0.184 1.492 5.313 1.00 94.56 171 HIS A CA 1
ATOM 1366 C C . HIS A 1 171 ? -1.267 2.443 4.801 1.00 94.56 171 HIS A C 1
ATOM 1368 O O . HIS A 1 171 ? -2.050 2.098 3.910 1.00 94.56 171 HIS A O 1
ATOM 1374 N N . LYS A 1 172 ? -1.367 3.616 5.434 1.00 93.81 172 LYS A N 1
ATOM 1375 C CA . LYS A 1 172 ? -2.241 4.712 5.016 1.00 93.81 172 LYS A CA 1
ATOM 1376 C C . LYS A 1 172 ? -1.430 5.702 4.190 1.00 93.81 172 LYS A C 1
ATOM 1378 O O . LYS A 1 172 ? -0.353 6.115 4.598 1.00 93.81 172 LYS A O 1
ATOM 1383 N N . VAL A 1 173 ? -1.974 6.109 3.047 1.00 92.38 173 VAL A N 1
ATOM 1384 C CA . VAL A 1 173 ? -1.392 7.147 2.189 1.00 92.38 173 VAL A CA 1
ATOM 1385 C C . VAL A 1 173 ? -2.464 8.179 1.900 1.00 92.38 173 VAL A C 1
ATOM 1387 O O . VAL A 1 173 ? -3.518 7.856 1.367 1.00 92.38 173 VAL A O 1
ATOM 1390 N N . GLY A 1 174 ? -2.207 9.425 2.258 1.00 90.50 174 GLY A N 1
ATOM 1391 C CA . GLY A 1 174 ? -3.090 10.559 2.015 1.00 90.50 174 GLY A CA 1
ATOM 1392 C C . GLY A 1 174 ? -2.311 11.849 2.254 1.00 90.50 174 GLY A C 1
ATOM 1393 O O . GLY A 1 174 ? -1.197 11.763 2.768 1.00 90.50 174 GLY A O 1
ATOM 1394 N N . PRO A 1 175 ? -2.866 13.019 1.916 1.00 84.31 175 PRO A N 1
ATOM 1395 C CA . PRO A 1 175 ? -2.232 14.302 2.219 1.00 84.31 175 PRO A CA 1
ATOM 1396 C C . PRO A 1 175 ? -1.891 14.420 3.712 1.00 84.31 175 PRO A C 1
ATOM 1398 O O . PRO A 1 175 ? -2.613 13.852 4.535 1.00 84.31 175 PRO A O 1
ATOM 1401 N N . SER A 1 176 ? -0.843 15.156 4.084 1.00 74.50 176 SER A N 1
ATOM 1402 C CA . SER A 1 176 ? -0.575 15.450 5.495 1.00 74.50 176 SER A CA 1
ATOM 1403 C C . SER A 1 176 ? -1.711 16.205 6.186 1.00 74.50 176 SER A C 1
ATOM 1405 O O . SER A 1 176 ? -2.390 17.049 5.597 1.00 74.50 176 SER A O 1
ATOM 1407 N N . GLY A 1 177 ? -1.862 15.934 7.484 1.00 70.19 177 GLY A N 1
ATOM 1408 C CA . GLY A 1 177 ? -2.792 16.622 8.376 1.00 70.19 177 GLY A CA 1
ATOM 1409 C C . GLY A 1 177 ? -4.275 16.406 8.054 1.00 70.19 177 GLY A C 1
ATOM 1410 O O . GLY A 1 177 ? -4.674 15.458 7.368 1.00 70.19 177 GLY A O 1
ATOM 1411 N N . ASP A 1 178 ? -5.098 17.325 8.562 1.00 69.81 178 ASP A N 1
ATOM 1412 C CA . ASP A 1 178 ? -6.559 17.325 8.415 1.00 69.81 178 ASP A CA 1
ATOM 1413 C C . ASP A 1 178 ? -7.003 17.887 7.055 1.00 69.81 178 ASP A C 1
ATOM 1415 O O . ASP A 1 178 ? -7.853 18.777 6.967 1.00 69.81 178 ASP A O 1
ATOM 1419 N N . ALA A 1 179 ? -6.404 17.394 5.969 1.00 77.25 179 ALA A N 1
ATOM 1420 C CA . ALA A 1 179 ? -6.827 17.760 4.626 1.00 77.25 179 ALA A CA 1
ATOM 1421 C C . ALA A 1 179 ? -8.328 17.466 4.449 1.00 77.25 179 ALA A C 1
ATOM 1423 O O . ALA A 1 179 ? -8.804 16.386 4.793 1.00 77.25 179 ALA A O 1
ATOM 1424 N N . GLY A 1 180 ? -9.080 18.442 3.931 1.00 83.69 180 GLY A N 1
ATOM 1425 C CA . GLY A 1 180 ? -10.526 18.325 3.688 1.00 83.69 180 GLY A CA 1
ATOM 1426 C C . GLY A 1 180 ? -10.887 17.777 2.304 1.00 83.69 180 GLY A C 1
ATOM 1427 O O . GLY A 1 180 ? -12.065 17.606 1.995 1.00 83.69 180 GLY A O 1
ATOM 1428 N N . GLU A 1 181 ? -9.880 17.525 1.473 1.00 87.75 181 GLU A N 1
ATOM 1429 C CA . GLU A 1 181 ? -9.964 17.042 0.097 1.00 87.75 181 GLU A CA 1
ATOM 1430 C C . GLU A 1 181 ? -8.712 16.215 -0.236 1.00 87.75 181 GLU A C 1
ATOM 1432 O O . GLU A 1 181 ? -7.777 16.154 0.563 1.00 87.75 181 GLU A O 1
ATOM 1437 N N . GLY A 1 182 ? -8.704 15.537 -1.383 1.00 89.31 182 GLY A N 1
ATOM 1438 C CA . GLY A 1 182 ? -7.672 14.563 -1.737 1.00 89.31 182 GLY A CA 1
ATOM 1439 C C . GLY A 1 182 ? -8.197 13.131 -1.811 1.00 89.31 182 GLY A C 1
ATOM 1440 O O . GLY A 1 182 ? -9.397 12.867 -1.671 1.00 89.31 182 GLY A O 1
ATOM 1441 N N . TYR A 1 183 ? -7.279 12.183 -1.966 1.00 92.38 183 TYR A N 1
ATOM 1442 C CA . TYR A 1 183 ? -7.529 10.754 -1.774 1.00 92.38 183 TYR A CA 1
ATOM 1443 C C . TYR A 1 183 ? -6.815 10.220 -0.533 1.00 92.38 183 TYR A C 1
ATOM 1445 O O . TYR A 1 183 ? -5.708 10.636 -0.207 1.00 92.38 183 TYR A O 1
ATOM 1453 N N . CYS A 1 184 ? -7.443 9.251 0.127 1.00 93.94 184 CYS A N 1
ATOM 1454 C CA . CYS A 1 184 ? -6.840 8.460 1.190 1.00 93.94 184 CYS A CA 1
ATOM 1455 C C . CYS A 1 184 ? -6.898 6.977 0.810 1.00 93.94 184 CYS A C 1
ATOM 1457 O O . CYS A 1 184 ? -7.976 6.406 0.620 1.00 93.94 184 CYS A O 1
ATOM 1459 N N . PHE A 1 185 ? -5.728 6.363 0.679 1.00 95.38 185 PHE A N 1
ATOM 1460 C CA . PHE A 1 185 ? -5.508 4.945 0.429 1.00 95.38 185 PHE A CA 1
ATOM 1461 C C . PHE A 1 185 ? -5.199 4.237 1.740 1.00 95.38 185 PHE A C 1
ATOM 1463 O O . PHE A 1 185 ? -4.484 4.767 2.586 1.00 95.38 185 PHE A O 1
ATOM 1470 N N . LYS A 1 186 ? -5.718 3.023 1.897 1.00 96.88 186 LYS A N 1
ATOM 1471 C CA . LYS A 1 186 ? -5.540 2.196 3.090 1.00 96.88 186 LYS A CA 1
ATOM 1472 C C . LYS A 1 186 ? -5.251 0.773 2.673 1.00 96.88 186 LYS A C 1
ATOM 1474 O O . LYS A 1 186 ? -6.037 0.172 1.936 1.00 96.88 186 LYS A O 1
ATOM 1479 N N . MET A 1 187 ? -4.150 0.241 3.177 1.00 96.81 187 MET A N 1
ATOM 1480 C CA . MET A 1 187 ? -3.715 -1.128 2.943 1.00 96.81 187 MET A CA 1
ATOM 1481 C C . MET A 1 187 ? -3.399 -1.805 4.271 1.00 96.81 187 MET A C 1
ATOM 1483 O O . MET A 1 187 ? -2.793 -1.184 5.139 1.00 96.81 187 MET A O 1
ATOM 1487 N N . LEU A 1 188 ? -3.782 -3.072 4.421 1.00 96.94 188 LEU A N 1
ATOM 1488 C CA . LEU A 1 188 ? -3.263 -3.929 5.491 1.00 96.94 188 LEU A CA 1
ATOM 1489 C C . LEU A 1 188 ? -2.269 -4.907 4.878 1.00 96.94 188 LEU A C 1
ATOM 1491 O O . LEU A 1 188 ? -2.646 -5.668 3.984 1.00 96.94 188 LEU A O 1
ATOM 1495 N N . ILE A 1 189 ? -1.023 -4.868 5.343 1.00 95.12 189 ILE A N 1
ATOM 1496 C CA . ILE A 1 189 ? 0.074 -5.707 4.845 1.00 95.12 189 ILE A CA 1
ATOM 1497 C C . ILE A 1 189 ? 0.581 -6.562 6.005 1.00 95.12 189 ILE A C 1
ATOM 1499 O O . ILE A 1 189 ? 0.809 -6.032 7.091 1.00 95.12 189 ILE A O 1
ATOM 1503 N N . GLY A 1 190 ? 0.732 -7.870 5.804 1.00 95.56 190 GLY A N 1
ATOM 1504 C CA . GLY A 1 190 ? 1.315 -8.755 6.813 1.00 95.56 190 GLY A CA 1
ATOM 1505 C C . GLY A 1 190 ? 2.774 -8.408 7.092 1.00 95.56 190 GLY A C 1
ATOM 1506 O O . GLY A 1 190 ? 3.552 -8.168 6.169 1.00 95.56 190 GLY A O 1
ATOM 1507 N N . ALA A 1 191 ? 3.144 -8.352 8.369 1.00 93.19 191 ALA A N 1
ATOM 1508 C CA . ALA A 1 191 ? 4.513 -8.048 8.779 1.00 93.19 191 ALA A CA 1
ATOM 1509 C C . ALA A 1 191 ? 5.472 -9.219 8.500 1.00 93.19 191 ALA A C 1
ATOM 1511 O O . ALA A 1 191 ? 6.649 -9.012 8.215 1.00 93.19 191 ALA A O 1
ATOM 1512 N N . ASP A 1 192 ? 4.962 -10.446 8.554 1.00 92.19 192 ASP A N 1
ATOM 1513 C CA . ASP A 1 192 ? 5.707 -11.690 8.390 1.00 92.19 192 ASP A CA 1
ATOM 1514 C C . ASP A 1 192 ? 5.697 -12.225 6.954 1.00 92.19 192 ASP A C 1
ATOM 1516 O O . ASP A 1 192 ? 6.732 -12.669 6.447 1.00 92.19 192 ASP A O 1
ATOM 1520 N N . ASP A 1 193 ? 4.540 -12.163 6.296 1.00 91.75 193 ASP A N 1
ATOM 1521 C CA . ASP A 1 193 ? 4.315 -12.746 4.971 1.00 91.75 193 ASP A CA 1
ATOM 1522 C C . ASP A 1 193 ? 4.274 -11.721 3.828 1.00 91.75 193 ASP A C 1
ATOM 1524 O O . ASP A 1 193 ? 4.267 -12.111 2.661 1.00 91.75 193 ASP A O 1
ATOM 1528 N N . ALA A 1 194 ? 4.258 -10.420 4.144 1.00 88.69 194 ALA A N 1
ATOM 1529 C CA . ALA A 1 194 ? 4.096 -9.324 3.187 1.00 88.69 194 ALA A CA 1
ATOM 1530 C C . ALA A 1 194 ? 2.862 -9.455 2.268 1.00 88.69 194 ALA A C 1
ATOM 1532 O O . ALA A 1 194 ? 2.776 -8.802 1.225 1.00 88.69 194 ALA A O 1
ATOM 1533 N N . VAL A 1 195 ? 1.874 -10.270 2.646 1.00 92.56 195 VAL A N 1
ATOM 1534 C CA . VAL A 1 195 ? 0.626 -10.420 1.901 1.00 92.56 195 VAL A CA 1
ATOM 1535 C C . VAL A 1 195 ? -0.238 -9.191 2.147 1.00 92.56 195 VAL A C 1
ATOM 1537 O O . VAL A 1 195 ? -0.383 -8.719 3.274 1.00 92.56 195 VAL A O 1
ATOM 1540 N N . MET A 1 196 ? -0.862 -8.675 1.088 1.00 94.75 196 MET A N 1
ATOM 1541 C CA . MET A 1 196 ? -1.916 -7.679 1.238 1.00 94.75 196 MET A CA 1
ATOM 1542 C C . MET A 1 196 ? -3.220 -8.371 1.632 1.00 94.75 196 MET A C 1
ATOM 1544 O O . MET A 1 196 ? -3.710 -9.274 0.948 1.00 94.75 196 MET A O 1
ATOM 1548 N N . TYR A 1 197 ? -3.791 -7.916 2.738 1.00 96.44 197 TYR A N 1
ATOM 1549 C CA . TYR A 1 197 ? -5.027 -8.441 3.306 1.00 96.44 197 TYR A CA 1
ATOM 1550 C C . TYR A 1 197 ? -6.236 -7.547 3.044 1.00 96.44 197 TYR A C 1
ATOM 1552 O O . TYR A 1 197 ? -7.380 -8.002 3.051 1.00 96.44 197 TYR A O 1
ATOM 1560 N N . TYR A 1 198 ? -5.980 -6.261 2.833 1.00 97.19 198 TYR A N 1
ATOM 1561 C CA . TYR A 1 198 ? -7.010 -5.261 2.630 1.00 97.19 198 TYR A CA 1
ATOM 1562 C C . TYR A 1 198 ? -6.496 -4.157 1.723 1.00 97.19 198 TYR A C 1
ATOM 1564 O O . TYR A 1 198 ? -5.360 -3.715 1.878 1.00 97.19 198 TYR A O 1
ATOM 1572 N N . TYR A 1 199 ? -7.365 -3.680 0.837 1.00 97.06 199 TYR A N 1
ATOM 1573 C CA . TYR A 1 199 ? -7.185 -2.437 0.106 1.00 97.06 199 TYR A CA 1
ATOM 1574 C C . TYR A 1 199 ? -8.511 -1.694 -0.008 1.00 97.06 199 TYR A C 1
ATOM 1576 O O . TYR A 1 199 ? -9.522 -2.243 -0.473 1.00 97.06 199 TYR A O 1
ATOM 1584 N N . ASN A 1 200 ? -8.481 -0.412 0.338 1.00 97.12 200 ASN A N 1
ATOM 1585 C CA . ASN A 1 200 ? -9.542 0.524 0.015 1.00 97.12 200 ASN A CA 1
ATOM 1586 C C . ASN A 1 200 ? -8.980 1.926 -0.217 1.00 97.12 200 ASN A C 1
ATOM 1588 O O . ASN A 1 200 ? -7.941 2.295 0.324 1.00 97.12 200 ASN A O 1
ATOM 1592 N N . SER A 1 201 ? -9.715 2.728 -0.976 1.00 95.25 201 SER A N 1
ATOM 1593 C CA . SER A 1 201 ? -9.426 4.144 -1.168 1.00 95.25 201 SER A CA 1
ATOM 1594 C C . SER A 1 201 ? -10.717 4.942 -1.120 1.00 95.25 201 SER A C 1
ATOM 1596 O O . SER A 1 201 ? -11.741 4.480 -1.630 1.00 95.25 201 SER A O 1
ATOM 1598 N N . HIS A 1 202 ? -10.675 6.154 -0.584 1.00 95.00 202 HIS A N 1
ATOM 1599 C CA . HIS A 1 202 ? -11.796 7.087 -0.662 1.00 95.00 202 HIS A CA 1
ATOM 1600 C C . HIS A 1 202 ? -11.320 8.488 -1.012 1.00 95.00 202 HIS A C 1
ATOM 1602 O O . HIS A 1 202 ? -10.173 8.852 -0.756 1.00 95.00 202 HIS A O 1
ATOM 1608 N N . ARG A 1 203 ? -12.229 9.274 -1.592 1.00 93.38 203 ARG A N 1
ATOM 1609 C CA . ARG A 1 203 ? -12.045 10.717 -1.686 1.00 93.38 203 ARG A CA 1
ATOM 1610 C C . ARG A 1 203 ? -12.321 11.317 -0.317 1.00 93.38 203 ARG A C 1
ATOM 1612 O O . ARG A 1 203 ? -13.341 10.992 0.288 1.00 93.38 203 ARG A O 1
ATOM 1619 N N . ILE A 1 204 ? -11.429 12.183 0.129 1.00 93.19 204 ILE A N 1
ATOM 1620 C CA . ILE A 1 204 ? -11.548 12.875 1.398 1.00 93.19 204 ILE A CA 1
ATOM 1621 C C . ILE A 1 204 ? -12.659 13.923 1.288 1.00 93.19 204 ILE A C 1
ATOM 1623 O O . ILE A 1 204 ? -12.715 14.690 0.325 1.00 93.19 204 ILE A O 1
ATOM 1627 N N . ASP A 1 205 ? -13.577 13.900 2.249 1.00 92.44 205 ASP A N 1
ATOM 1628 C CA . ASP A 1 205 ? -14.627 14.900 2.428 1.00 92.44 205 ASP A CA 1
ATOM 1629 C C . ASP A 1 205 ? -15.091 14.937 3.894 1.00 92.44 205 ASP A C 1
ATOM 1631 O O . ASP A 1 205 ? -14.587 14.202 4.744 1.00 92.44 205 ASP A O 1
ATOM 1635 N N . GLY A 1 206 ? -16.069 15.791 4.211 1.00 90.50 206 GLY A N 1
ATOM 1636 C CA . GLY A 1 206 ? -16.558 15.954 5.584 1.00 90.50 206 GLY A CA 1
ATOM 1637 C C . GLY A 1 206 ? -17.188 14.699 6.207 1.00 90.50 206 GLY A C 1
ATOM 1638 O O . GLY A 1 206 ? -17.335 14.652 7.424 1.00 90.50 206 GLY A O 1
ATOM 1639 N N . GLN A 1 207 ? -17.570 13.694 5.409 1.00 91.94 207 GLN A N 1
ATOM 1640 C CA . GLN A 1 207 ? -18.076 12.408 5.909 1.00 91.94 207 GLN A CA 1
ATOM 1641 C C . GLN A 1 207 ? -16.990 11.329 5.930 1.00 91.94 207 GLN A C 1
ATOM 1643 O O . GLN A 1 207 ? -17.061 10.399 6.731 1.00 91.94 207 GLN A O 1
ATOM 1648 N N . ASN A 1 208 ? -15.996 11.444 5.052 1.00 94.94 208 ASN A N 1
ATOM 1649 C CA . ASN A 1 208 ? -14.921 10.482 4.873 1.00 94.94 208 ASN A CA 1
ATOM 1650 C C . ASN A 1 208 ? -13.575 11.193 5.080 1.00 94.94 208 ASN A C 1
ATOM 1652 O O . ASN A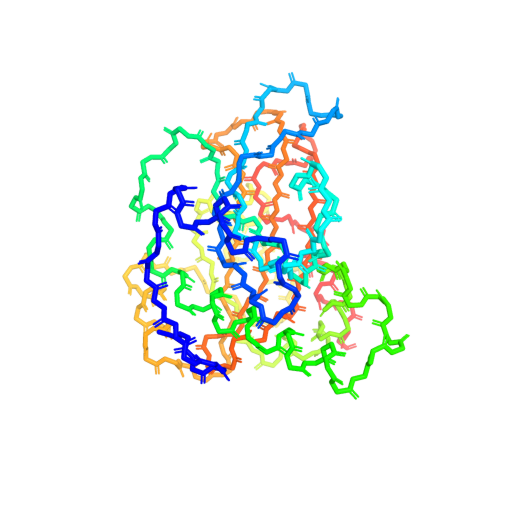 1 208 ? -12.896 11.514 4.102 1.00 94.94 208 ASN A O 1
ATOM 1656 N N . PRO A 1 209 ? -13.180 11.467 6.335 1.00 94.75 209 PRO A N 1
ATOM 1657 C CA . PRO A 1 209 ? -11.942 12.181 6.632 1.00 94.75 209 PRO A CA 1
ATOM 1658 C C . PRO A 1 209 ? -10.696 11.383 6.221 1.00 94.75 209 PRO A C 1
ATOM 1660 O O . PRO A 1 209 ? -10.755 10.197 5.884 1.00 94.75 209 PRO A O 1
ATOM 1663 N N . ASN A 1 210 ? -9.544 12.043 6.262 1.00 93.88 210 ASN A N 1
ATOM 1664 C CA . ASN A 1 210 ? -8.249 11.473 5.916 1.00 93.88 210 ASN A CA 1
ATOM 1665 C C . ASN A 1 210 ? -7.771 10.413 6.934 1.00 93.88 210 ASN A C 1
ATOM 1667 O O . ASN A 1 210 ? -7.038 10.728 7.860 1.00 93.88 210 ASN A O 1
ATOM 1671 N N . GLY A 1 211 ? -8.164 9.148 6.764 1.00 95.44 211 GLY A N 1
ATOM 1672 C CA . GLY A 1 211 ? -7.692 8.047 7.613 1.00 95.44 211 GLY A CA 1
ATOM 1673 C C . GLY A 1 211 ? -8.515 6.767 7.478 1.00 95.44 211 GLY A C 1
ATOM 1674 O O . GLY A 1 211 ? -9.434 6.683 6.656 1.00 95.44 211 GLY A O 1
ATOM 1675 N N . LEU A 1 212 ? -8.197 5.763 8.298 1.00 97.44 212 LEU A N 1
ATOM 1676 C CA . LEU A 1 212 ? -8.992 4.546 8.460 1.00 97.44 212 LEU A CA 1
ATOM 1677 C C . LEU A 1 212 ? -10.378 4.904 9.006 1.00 97.44 212 LEU A C 1
ATOM 1679 O O . LEU A 1 212 ? -10.509 5.628 9.997 1.00 97.44 212 LEU A O 1
ATOM 1683 N N . LEU A 1 213 ? -11.423 4.409 8.346 1.00 97.88 213 LEU A N 1
ATOM 1684 C CA . LEU A 1 213 ? -12.810 4.763 8.627 1.00 97.88 213 LEU A CA 1
ATOM 1685 C C . LEU A 1 213 ? -13.538 3.648 9.394 1.00 97.88 213 LEU A C 1
ATOM 1687 O O . LEU A 1 213 ? -13.243 2.463 9.208 1.00 97.88 213 LEU A O 1
ATOM 1691 N N . PRO A 1 214 ? -14.611 3.987 10.133 1.00 97.81 214 PRO A N 1
ATOM 1692 C CA . PRO A 1 214 ? -15.569 3.006 10.646 1.00 97.81 214 PRO A CA 1
ATOM 1693 C C . PRO A 1 214 ? -16.071 2.041 9.568 1.00 97.81 214 PRO A C 1
ATOM 1695 O O . PRO A 1 214 ? -16.308 0.865 9.835 1.00 97.81 214 PRO A O 1
ATOM 1698 N N . ALA A 1 215 ? -16.256 2.528 8.337 1.00 97.88 215 ALA A N 1
ATOM 1699 C CA . ALA A 1 215 ? -16.696 1.714 7.209 1.00 97.88 215 ALA A CA 1
ATOM 1700 C C . ALA A 1 215 ? -15.668 0.639 6.815 1.00 97.88 215 ALA A C 1
ATOM 1702 O O . ALA A 1 215 ? -16.069 -0.458 6.419 1.00 97.88 215 ALA A O 1
ATOM 1703 N N . ASP A 1 216 ? -14.369 0.925 6.965 1.00 98.06 216 ASP A N 1
ATOM 1704 C CA . ASP A 1 216 ? -13.304 -0.053 6.748 1.00 98.06 216 ASP A CA 1
ATOM 1705 C C . ASP A 1 216 ? -13.372 -1.143 7.827 1.00 98.06 216 ASP A C 1
ATOM 1707 O O . ASP A 1 216 ? -13.471 -2.323 7.496 1.00 98.06 216 ASP A O 1
ATOM 1711 N N . LEU A 1 217 ? -13.466 -0.762 9.107 1.00 97.75 217 LEU A N 1
ATOM 1712 C CA . LEU A 1 217 ? -13.615 -1.714 10.218 1.00 97.75 217 LEU A CA 1
ATOM 1713 C C . LEU A 1 217 ? -14.870 -2.588 10.079 1.00 97.75 217 LEU A C 1
ATOM 1715 O O . LEU A 1 217 ? -14.804 -3.807 10.237 1.00 97.75 217 LEU A O 1
ATOM 1719 N N . LYS A 1 218 ? -16.009 -1.992 9.698 1.00 97.38 218 LYS A N 1
ATOM 1720 C CA . LYS A 1 218 ? -17.248 -2.732 9.408 1.00 97.38 218 LYS A CA 1
ATOM 1721 C C . LYS A 1 218 ? -17.040 -3.748 8.296 1.00 97.38 218 LYS A C 1
ATOM 1723 O O . LYS A 1 218 ? -17.626 -4.820 8.359 1.00 97.38 218 LYS A O 1
ATOM 1728 N N . ARG A 1 219 ? -16.256 -3.417 7.264 1.00 97.00 219 ARG A N 1
ATOM 1729 C CA . ARG A 1 219 ? -15.954 -4.323 6.150 1.00 97.00 219 ARG A CA 1
ATOM 1730 C C . ARG A 1 219 ? -15.058 -5.477 6.591 1.00 97.00 219 ARG A C 1
ATOM 1732 O O . ARG A 1 219 ? -15.345 -6.604 6.198 1.00 97.00 219 ARG A O 1
ATOM 1739 N N . LEU A 1 220 ? -14.053 -5.210 7.425 1.00 96.81 220 LEU A N 1
ATOM 1740 C CA . LEU A 1 220 ? -13.206 -6.241 8.032 1.00 96.81 220 LEU A CA 1
ATOM 1741 C C . LEU A 1 220 ? -14.031 -7.189 8.922 1.00 96.81 220 LEU A C 1
ATOM 1743 O O . LEU A 1 220 ? -13.863 -8.400 8.860 1.00 96.81 220 LEU A O 1
ATOM 1747 N N . ALA A 1 221 ? -15.009 -6.660 9.662 1.00 95.50 221 ALA A N 1
ATOM 1748 C CA . ALA A 1 221 ? -15.879 -7.440 10.547 1.00 95.50 221 ALA A CA 1
ATOM 1749 C C . ALA A 1 221 ? -16.952 -8.295 9.834 1.00 95.50 221 ALA A C 1
ATOM 1751 O O . ALA A 1 221 ? -17.662 -9.054 10.496 1.00 95.50 221 ALA A O 1
ATOM 1752 N N . ARG A 1 222 ? -17.128 -8.177 8.506 1.00 92.69 222 ARG A N 1
ATOM 1753 C CA . ARG A 1 222 ? -18.211 -8.875 7.771 1.00 92.69 222 ARG A CA 1
ATOM 1754 C C . ARG A 1 222 ? -18.074 -10.393 7.744 1.00 92.69 222 ARG A C 1
ATOM 1756 O O . ARG A 1 222 ? -19.076 -11.059 7.514 1.00 92.69 222 ARG A O 1
ATOM 1763 N N . PHE A 1 223 ? -16.865 -10.909 7.933 1.00 82.50 223 PHE A N 1
ATOM 1764 C CA . PHE A 1 223 ? -16.527 -12.322 7.745 1.00 82.50 223 PHE A CA 1
ATOM 1765 C C . PHE A 1 223 ? -16.371 -13.088 9.064 1.00 82.50 223 PHE A C 1
ATOM 1767 O O . PHE A 1 223 ? -15.733 -14.135 9.093 1.00 82.50 223 PHE A O 1
ATOM 1774 N N . ARG A 1 224 ? -16.948 -12.538 10.137 1.00 65.19 224 ARG A N 1
ATOM 1775 C CA . ARG A 1 224 ? -17.149 -13.231 11.411 1.00 65.19 224 ARG A CA 1
ATOM 1776 C C . ARG A 1 224 ? -18.089 -14.429 11.279 1.00 65.19 224 ARG A C 1
ATOM 1778 O O . ARG A 1 224 ? -19.023 -14.352 10.444 1.00 65.19 224 ARG A O 1
#

Radius of gyration: 17.9 Å; chains: 1; bounding box: 39×38×50 Å

pLDDT: mean 90.04, std 8.7, range [49.5, 98.31]

Secondary structure (DSSP, 8-state):
---SS------HHHHHHHTT-TT-EEEEEEEEE-TT-SS--EEEEEEEEE----SSGGGSPEEEEEEEEETTS-TTTTTTTHHHHHHHHHHHHHHHHH-TT-GGGGSGGGGGGGGGGGTTSEEEE-GGGB-TTTSSHHHHHTT--SEEEE--HHHHHHHHHTT-TTEEEEEEE--SSS-SSSEEEEEEEETTT--EEEEEEEE--SSS-SSB-HHHHHHHGGG-

Foldseek 3Di:
DDDLDDDDDDDPVVCVVPLQPQVDKDWDWDWDDDPPFPVRWIWIKTWIFGRHNDPDPVPTHTQDIDTQATPPPDPPPRVLCVVLVNLQSSVSNVVCVVCVVPPVSRDLQVLLVLLLLLQQAEEEEALQQDDPQPSDPVSLCVQAVGHYDHDDPVVVSCCLVVQPPRYWYWDWYWDPDFDQWTKIWIWTARSNNSRTNDIDMDTHHPVRTRHDDSVNNNSSRPND